Protein AF-A0A0L6W466-F1 (afdb_monomer_lite)

Sequence (245 aa):
MTKKKPVVSVRVRCEGALHTISITPSGAVVLHDHPDIKADRAFEALGGEPCRCLKVLETWRRGVKLPFYRRDLPAGLRPAFDAGREKAAARRRRNAKADPLSVPFATRAAARVARLAGKALETCSYRRSRTSWAGGNHEVCVRIGDPVISGSSSRVWSHNGKWPGTDSYVSAAVPLQWFSRVWRRGLAVVDGCFVLDVLSEDDKGFTVLAGKQGRGFEVHPARAKIIKAKDGSYRLRWLKGGEQA

Radius of gyration: 21.17 Å; chains: 1; bounding box: 54×49×54 Å

pLDDT: mean 88.34, std 11.39, range [38.34, 98.69]

Foldseek 3Di:
DPPQDFPFKDWDDKPNDTWIWTAHPVRQIDTPVCPDPVVLVVCVVVVHDRILSVVQNVLLVVCLQPVPSLVSHDPRCNVVSVVVNVVVVVVVVVCVPPDPVVDDPVVVLQVVVQVLLQVLLVQAPADFFDDDQWERAEEEGEGEDDWWKWKDKDWTADPVRPDIGIGIYMYTYAHSCCCVFAVVVVNQAAPRKGFRGFPDADPQATWTFIWDHDPDGTTTTFIWGWGQDPVRGIHIGGDPDDDDD

Structure (mmCIF, N/CA/C/O backbone):
data_AF-A0A0L6W466-F1
#
_entry.id   AF-A0A0L6W466-F1
#
loop_
_atom_site.group_PDB
_atom_site.id
_atom_site.type_symbol
_atom_site.label_atom_id
_atom_site.label_alt_id
_atom_site.label_comp_id
_atom_site.label_asym_id
_atom_site.label_entity_id
_atom_site.label_seq_id
_atom_site.pdbx_PDB_ins_code
_atom_site.Cartn_x
_atom_site.Cartn_y
_atom_site.Cartn_z
_atom_site.occupancy
_atom_site.B_iso_or_equiv
_atom_site.auth_seq_id
_atom_site.auth_comp_id
_atom_site.auth_asym_id
_atom_site.auth_atom_id
_atom_site.pdbx_PDB_model_num
ATOM 1 N N . MET A 1 1 ? -28.333 -4.177 28.447 1.00 46.06 1 MET A N 1
ATOM 2 C CA . MET A 1 1 ? -26.973 -3.769 28.017 1.00 46.06 1 MET A CA 1
ATOM 3 C C . MET A 1 1 ? -26.806 -2.274 28.250 1.00 46.06 1 MET A C 1
ATOM 5 O O . MET A 1 1 ? -27.439 -1.485 27.561 1.00 46.06 1 MET A O 1
ATOM 9 N N . THR A 1 2 ? -26.012 -1.863 29.236 1.00 47.50 2 THR A N 1
ATOM 10 C CA . THR A 1 2 ? -25.709 -0.446 29.491 1.00 47.50 2 THR A CA 1
ATOM 11 C C . THR A 1 2 ? -24.969 0.140 28.286 1.00 47.50 2 THR A C 1
ATOM 13 O O . THR A 1 2 ? -23.860 -0.294 27.965 1.00 47.50 2 THR A O 1
ATOM 16 N N . LYS A 1 3 ? -25.587 1.102 27.580 1.00 56.69 3 LYS A N 1
ATOM 17 C CA . LYS A 1 3 ? -24.936 1.841 26.486 1.00 56.69 3 LYS A CA 1
ATOM 18 C C . LYS A 1 3 ? -23.712 2.550 27.069 1.00 56.69 3 LYS A C 1
ATOM 20 O O . LYS A 1 3 ? -23.842 3.562 27.752 1.00 56.69 3 LYS A O 1
ATOM 25 N N . LYS A 1 4 ? -22.518 1.992 26.845 1.00 69.19 4 LYS A N 1
ATOM 26 C CA . LYS A 1 4 ? -21.265 2.625 27.268 1.00 69.19 4 LYS A CA 1
ATOM 27 C C . 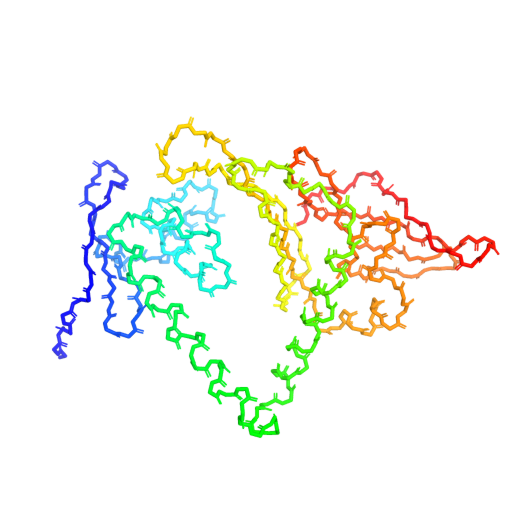LYS A 1 4 ? -21.174 3.997 26.603 1.00 69.19 4 LYS A C 1
ATOM 29 O O . LYS A 1 4 ? -21.305 4.095 25.383 1.00 69.19 4 LYS A O 1
ATOM 34 N N . LYS A 1 5 ? -20.962 5.038 27.412 1.00 81.00 5 LYS A N 1
ATOM 35 C CA . LYS A 1 5 ? -20.869 6.427 26.951 1.00 81.00 5 LYS A CA 1
ATOM 36 C C . LYS A 1 5 ? -19.801 6.535 25.847 1.00 81.00 5 LYS A C 1
ATOM 38 O O . LYS A 1 5 ? -18.708 5.986 26.026 1.00 81.00 5 LYS A O 1
ATOM 43 N N . PRO A 1 6 ? -20.099 7.182 24.706 1.00 82.31 6 PRO A N 1
ATOM 44 C CA . PRO A 1 6 ? -19.113 7.364 23.651 1.00 82.31 6 PRO A CA 1
ATOM 45 C C . PRO A 1 6 ? -17.953 8.234 24.150 1.00 82.31 6 PRO A C 1
ATOM 47 O O . PRO A 1 6 ? -18.155 9.167 24.925 1.00 82.31 6 PRO A O 1
ATOM 50 N N . VAL A 1 7 ? -16.741 7.920 23.694 1.00 87.19 7 VAL A N 1
ATOM 51 C CA . VAL A 1 7 ? -15.509 8.665 24.007 1.00 87.19 7 VAL A CA 1
ATOM 52 C C . VAL A 1 7 ? -15.532 10.031 23.336 1.00 87.19 7 VAL A C 1
ATOM 54 O O . VAL A 1 7 ? -15.146 11.029 23.932 1.00 87.19 7 VAL A O 1
ATOM 57 N N . VAL A 1 8 ? -15.994 10.070 22.088 1.00 94.12 8 VAL A N 1
ATOM 58 C CA . VAL A 1 8 ? -16.199 11.304 21.337 1.00 94.12 8 VAL A CA 1
ATOM 59 C C . VAL A 1 8 ? -17.408 11.138 20.428 1.00 94.12 8 VAL A C 1
ATOM 61 O O . VAL A 1 8 ? -17.686 10.033 19.953 1.00 94.12 8 VAL A O 1
ATOM 64 N N . SER A 1 9 ? -18.125 12.232 20.198 1.00 95.06 9 SER A N 1
ATOM 65 C CA . SER A 1 9 ? -19.231 12.314 19.251 1.00 95.06 9 SER A CA 1
ATOM 66 C C . SER A 1 9 ? -19.078 13.583 18.420 1.00 95.06 9 SER A C 1
ATOM 68 O O . SER A 1 9 ? -18.695 14.625 18.951 1.00 95.06 9 SER A O 1
ATOM 70 N N . VAL A 1 10 ? -19.340 13.498 17.120 1.00 96.38 10 VAL A N 1
ATOM 71 C CA . VAL A 1 10 ? -19.270 14.621 16.182 1.00 96.38 10 VAL A CA 1
ATOM 72 C C . VAL A 1 10 ? -20.494 14.608 15.276 1.00 96.38 10 VAL A C 1
ATOM 74 O O . VAL A 1 10 ? -21.037 13.543 14.983 1.00 96.38 10 VAL A O 1
ATOM 77 N N . ARG A 1 11 ? -20.897 15.783 14.786 1.00 96.69 11 ARG A N 1
ATOM 78 C CA . ARG A 1 11 ? -21.922 15.903 13.746 1.00 96.69 11 ARG A CA 1
ATOM 79 C C . ARG A 1 11 ? -21.289 16.176 12.386 1.00 96.69 11 ARG A C 1
ATOM 81 O O . ARG A 1 11 ? -20.337 16.949 12.292 1.00 96.69 11 ARG A O 1
ATOM 88 N N . VAL A 1 12 ? -21.812 15.551 11.337 1.00 94.75 12 VAL A N 1
ATOM 89 C CA . VAL A 1 12 ? -21.381 15.746 9.946 1.00 94.75 12 VAL A CA 1
ATOM 90 C C . VAL A 1 12 ? -22.596 15.961 9.054 1.00 94.75 12 VAL A C 1
ATOM 92 O O . VAL A 1 12 ? -23.654 15.395 9.310 1.00 94.75 12 VAL A O 1
ATOM 95 N N . ARG A 1 13 ? -22.457 16.766 7.995 1.00 94.88 13 ARG A N 1
ATOM 96 C CA . ARG A 1 13 ? -23.493 16.830 6.957 1.00 94.88 13 ARG A CA 1
ATOM 97 C C . ARG A 1 13 ? -23.398 15.609 6.048 1.00 94.88 13 ARG A C 1
ATOM 99 O O . ARG A 1 13 ? -22.320 15.322 5.528 1.00 94.88 13 ARG A O 1
ATOM 106 N N . CYS A 1 14 ? -24.510 14.915 5.871 1.00 94.75 14 CYS A N 1
ATOM 107 C CA . CYS A 1 14 ? -24.644 13.715 5.058 1.00 94.75 14 CYS A CA 1
ATOM 108 C C . CYS A 1 14 ? -26.042 13.731 4.430 1.00 94.75 14 CYS A C 1
ATOM 110 O O . CYS A 1 14 ? -27.003 13.960 5.151 1.00 94.75 14 CYS A O 1
ATOM 112 N N . GLU A 1 15 ? -26.142 13.571 3.106 1.00 89.38 15 GLU A N 1
ATOM 113 C CA . GLU A 1 15 ? -27.436 13.485 2.390 1.00 89.38 15 GLU A CA 1
ATOM 114 C C . GLU A 1 15 ? -28.418 14.630 2.717 1.00 89.38 15 GLU A C 1
ATOM 116 O O . GLU A 1 15 ? -29.624 14.451 2.814 1.00 89.38 15 GLU A O 1
ATOM 121 N N . GLY A 1 16 ? -27.891 15.841 2.924 1.00 90.38 16 GLY A N 1
ATOM 122 C CA . GLY A 1 16 ? -28.693 17.025 3.257 1.00 90.38 16 GLY A CA 1
ATOM 123 C C . GLY A 1 16 ? -29.043 17.187 4.744 1.00 90.38 16 GLY A C 1
ATOM 124 O O . GLY A 1 16 ? -29.427 18.284 5.143 1.00 90.38 16 GLY A O 1
ATOM 125 N N . ALA A 1 17 ? -28.819 16.176 5.588 1.00 94.62 17 ALA A N 1
ATOM 126 C CA . ALA A 1 17 ? -29.086 16.214 7.027 1.00 94.62 17 ALA A CA 1
ATOM 127 C C . ALA A 1 17 ? -27.800 16.234 7.881 1.00 94.62 17 ALA A C 1
ATOM 129 O O . ALA A 1 17 ? -26.684 16.017 7.403 1.00 94.62 17 ALA A O 1
ATOM 130 N N . LEU A 1 18 ? -27.939 16.54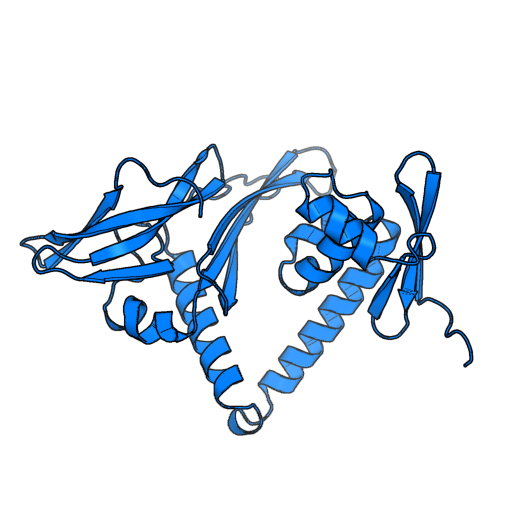9 9.176 1.00 96.88 18 LEU A N 1
ATOM 131 C CA . LEU A 1 18 ? -26.838 16.522 10.148 1.00 96.88 18 LEU A CA 1
ATOM 132 C C . LEU A 1 18 ? -26.843 15.212 10.939 1.00 96.88 18 LEU A C 1
ATOM 134 O O . LEU A 1 18 ? -27.561 15.105 11.935 1.00 96.88 18 LEU A O 1
ATOM 138 N N . HIS A 1 19 ? -25.974 14.284 10.548 1.00 97.06 19 HIS A N 1
ATOM 139 C CA . HIS A 1 19 ? -25.811 12.970 11.173 1.00 97.06 19 HIS A CA 1
ATOM 140 C C . HIS A 1 19 ? -24.780 13.003 12.305 1.00 97.06 19 HIS A C 1
ATOM 142 O O . HIS A 1 19 ? -23.857 13.820 12.307 1.00 97.06 19 HIS A O 1
ATOM 148 N N . THR A 1 20 ? -24.917 12.093 13.260 1.00 96.94 20 THR A N 1
ATOM 149 C CA . THR A 1 20 ? -24.055 11.907 14.422 1.00 96.94 20 THR A CA 1
ATOM 150 C C . THR A 1 20 ? -23.179 10.669 14.247 1.00 96.94 20 THR A C 1
ATOM 152 O O . THR A 1 20 ? -23.646 9.552 14.025 1.00 96.94 20 THR A O 1
ATOM 155 N N . ILE A 1 21 ? -21.874 10.859 14.424 1.00 96.38 21 ILE A N 1
ATOM 156 C CA . ILE A 1 21 ? -20.871 9.794 14.423 1.00 96.38 21 ILE A CA 1
ATOM 157 C C . ILE A 1 21 ? -20.193 9.775 15.783 1.00 96.38 21 ILE A C 1
ATOM 159 O O . ILE A 1 21 ? -19.747 10.812 16.270 1.00 96.38 21 ILE A O 1
ATOM 163 N N . SER A 1 22 ? -20.056 8.593 16.379 1.00 95.50 22 SER A N 1
ATOM 164 C CA . SER A 1 22 ? -19.395 8.454 17.677 1.00 95.50 22 SER A CA 1
ATOM 165 C C . SER A 1 22 ? -18.345 7.355 17.707 1.00 95.50 22 SER A C 1
ATOM 167 O O . SER A 1 22 ? -18.394 6.410 16.922 1.00 95.50 22 SER A O 1
ATOM 169 N N . ILE A 1 23 ? -17.401 7.476 18.639 1.00 93.94 23 ILE A N 1
ATOM 170 C CA . ILE A 1 23 ? -16.402 6.450 18.931 1.00 93.94 23 ILE A CA 1
ATOM 171 C C . ILE A 1 23 ? -16.727 5.815 20.275 1.00 93.94 23 ILE A C 1
ATOM 173 O O . ILE A 1 23 ? -16.849 6.490 21.297 1.00 93.94 23 ILE A O 1
ATOM 177 N N . THR A 1 24 ? -16.843 4.497 20.282 1.00 91.75 24 THR A N 1
ATOM 178 C CA . THR A 1 24 ? -17.035 3.706 21.502 1.00 91.75 24 THR A CA 1
ATOM 179 C C . THR A 1 24 ? -15.746 3.626 22.332 1.00 91.75 24 THR A C 1
ATOM 181 O O . THR A 1 24 ? -14.652 3.802 21.791 1.00 91.75 24 THR A O 1
ATOM 184 N N . PRO A 1 25 ? -15.815 3.274 23.630 1.00 86.44 25 PRO A N 1
ATOM 185 C CA . PRO A 1 25 ? -14.615 3.044 24.445 1.00 86.44 25 PRO A CA 1
ATOM 186 C C . PRO A 1 25 ? -13.659 1.970 23.909 1.00 86.44 25 PRO A C 1
ATOM 188 O O . PRO A 1 25 ? -12.468 2.004 24.212 1.00 86.44 25 PRO A O 1
ATOM 191 N N . SER A 1 26 ? -14.150 1.033 23.092 1.00 84.69 26 SER A N 1
ATOM 192 C CA . SER A 1 26 ? -13.316 0.037 22.407 1.00 84.69 26 SER A CA 1
ATOM 193 C C . SER A 1 26 ? -12.606 0.583 21.159 1.00 84.69 26 SER A C 1
ATOM 195 O O . SER A 1 26 ? -11.750 -0.102 20.604 1.00 84.69 26 SER A O 1
ATOM 197 N N . GLY A 1 27 ? -12.924 1.806 20.721 1.00 87.38 27 GLY A N 1
ATOM 198 C CA . GLY A 1 27 ? -12.366 2.441 19.524 1.00 87.38 27 GLY A CA 1
ATOM 199 C C . GLY A 1 27 ? -13.144 2.164 18.233 1.00 87.38 27 GLY A C 1
ATOM 200 O O . GLY A 1 27 ? -12.672 2.527 17.155 1.00 87.38 27 GLY A O 1
ATOM 201 N N . ALA A 1 28 ? -14.319 1.528 18.311 1.00 89.31 28 ALA A N 1
ATOM 202 C CA . ALA A 1 28 ? -15.183 1.318 17.151 1.00 89.31 28 ALA A CA 1
ATOM 203 C C . ALA A 1 28 ? -15.995 2.581 16.823 1.00 89.31 28 ALA A C 1
ATOM 205 O O . ALA A 1 28 ? -16.528 3.221 17.734 1.00 89.31 28 ALA A O 1
ATOM 206 N N . VAL A 1 29 ? -16.104 2.895 15.529 1.00 92.94 29 VAL A N 1
ATOM 207 C CA . VAL A 1 29 ? -16.965 3.958 14.988 1.00 92.94 29 VAL A CA 1
ATOM 208 C C . VAL A 1 29 ? -18.401 3.455 14.908 1.00 92.94 29 VAL A C 1
ATOM 210 O O . VAL A 1 29 ? -18.639 2.355 14.412 1.00 92.94 29 VAL A O 1
ATOM 213 N N . VAL A 1 30 ? -19.340 4.284 15.347 1.00 94.12 30 VAL A N 1
ATOM 214 C CA . VAL A 1 30 ? -20.783 4.056 15.257 1.00 94.12 30 VAL A CA 1
ATOM 215 C C . VAL A 1 30 ? -21.401 5.202 14.465 1.00 94.12 30 VAL A C 1
ATOM 217 O O . VAL A 1 30 ? -21.181 6.368 14.805 1.00 94.12 30 VAL A O 1
ATOM 220 N N . LEU A 1 31 ? -22.150 4.854 13.419 1.00 95.69 31 LEU A N 1
ATOM 221 C CA . LEU A 1 31 ? -22.956 5.772 12.617 1.00 95.69 31 LEU A CA 1
ATOM 222 C C . LEU A 1 31 ? -24.393 5.681 13.148 1.00 95.69 31 LEU A C 1
ATOM 224 O O . LEU A 1 31 ? -25.020 4.641 12.989 1.00 95.69 31 LEU A O 1
ATOM 228 N N . HIS A 1 32 ? -24.885 6.705 13.849 1.00 94.06 32 HIS A N 1
ATOM 229 C CA . HIS A 1 32 ? -26.192 6.613 14.525 1.00 94.06 32 HIS A CA 1
ATOM 230 C C . HIS A 1 32 ? -27.370 6.708 13.556 1.00 94.06 32 HIS A C 1
ATOM 232 O O . HIS A 1 32 ? -28.391 6.070 13.779 1.00 94.06 32 HIS A O 1
ATOM 238 N N . ASP A 1 33 ? -27.196 7.460 12.472 1.00 95.12 33 ASP A N 1
ATOM 239 C CA . ASP A 1 33 ? -28.243 7.746 11.483 1.00 95.12 33 ASP A CA 1
ATOM 240 C C . ASP A 1 33 ? -28.186 6.812 10.260 1.00 95.12 33 ASP A C 1
ATOM 242 O O . ASP A 1 33 ? -28.921 7.002 9.302 1.00 95.12 33 ASP A O 1
ATOM 246 N N . HIS A 1 34 ? -27.317 5.795 10.294 1.00 91.56 34 HIS A N 1
ATOM 247 C CA . HIS A 1 34 ? -27.221 4.743 9.275 1.00 91.56 34 HIS A CA 1
ATOM 248 C C . HIS A 1 34 ? -27.393 3.372 9.948 1.00 91.56 34 HIS A C 1
ATOM 250 O O . HIS A 1 34 ? -26.396 2.701 10.242 1.00 91.56 34 HIS A O 1
ATOM 256 N N . PRO A 1 35 ? -28.639 2.963 10.267 1.00 87.31 35 PRO A N 1
ATOM 257 C CA . PRO A 1 35 ? -28.901 1.710 10.975 1.00 87.31 35 PRO A CA 1
ATOM 258 C C . PRO A 1 35 ? -28.532 0.479 10.136 1.00 87.31 35 PRO A C 1
ATOM 260 O O . PRO A 1 35 ? -28.118 -0.534 10.702 1.00 87.31 35 PRO A O 1
ATOM 263 N N . ASP A 1 36 ? -28.611 0.583 8.804 1.00 90.81 36 ASP A N 1
ATOM 264 C CA . ASP A 1 36 ? -28.204 -0.467 7.873 1.00 90.81 36 ASP A CA 1
ATOM 265 C C . ASP A 1 36 ? -27.019 -0.041 6.995 1.00 90.81 36 ASP A C 1
ATOM 267 O O . ASP A 1 36 ? -27.134 0.305 5.822 1.00 90.81 36 ASP A O 1
ATOM 271 N N . ILE A 1 37 ? -25.825 -0.156 7.573 1.00 91.69 37 ILE A N 1
ATOM 272 C CA . ILE A 1 37 ? -24.557 0.092 6.875 1.00 91.69 37 ILE A CA 1
ATOM 273 C C . ILE A 1 37 ? -24.366 -0.858 5.673 1.00 91.69 37 ILE A C 1
ATOM 275 O O . ILE A 1 37 ? -23.569 -0.564 4.779 1.00 91.69 37 ILE A O 1
ATOM 279 N N . LYS A 1 38 ? -25.023 -2.031 5.645 1.00 89.44 38 LYS A N 1
ATOM 280 C CA . LYS A 1 38 ? -24.883 -2.970 4.521 1.00 89.44 38 LYS A CA 1
ATOM 281 C C . LYS A 1 38 ? -25.644 -2.469 3.301 1.00 89.44 38 LYS A C 1
ATOM 283 O O . LYS A 1 38 ? -25.093 -2.563 2.208 1.00 89.44 38 LYS A O 1
ATOM 288 N N . ALA A 1 39 ? -26.842 -1.918 3.493 1.00 89.00 39 ALA A N 1
ATOM 289 C CA . ALA A 1 39 ? -27.616 -1.305 2.419 1.00 89.00 39 ALA A CA 1
ATOM 290 C C . ALA A 1 39 ? -26.843 -0.154 1.758 1.00 89.00 39 ALA A C 1
ATOM 292 O O . ALA A 1 39 ? -26.660 -0.161 0.541 1.00 89.00 39 ALA A O 1
ATOM 293 N N . ASP A 1 40 ? -26.270 0.752 2.557 1.00 88.94 40 ASP A N 1
ATOM 294 C CA . ASP A 1 40 ? -25.496 1.886 2.029 1.00 88.94 40 ASP A CA 1
ATOM 295 C C . ASP A 1 40 ? -24.276 1.426 1.205 1.00 88.94 40 ASP A C 1
ATOM 297 O O . ASP A 1 40 ? -23.911 2.026 0.195 1.00 88.94 40 ASP A O 1
ATOM 301 N N . ARG A 1 41 ? -23.641 0.322 1.615 1.00 90.12 41 ARG A N 1
ATOM 302 C CA . ARG A 1 41 ? -22.514 -0.284 0.886 1.00 90.12 41 ARG A CA 1
ATOM 303 C C . ARG A 1 41 ? -22.941 -0.999 -0.387 1.00 90.12 41 ARG A C 1
ATOM 305 O O . ARG A 1 41 ? -22.186 -1.008 -1.353 1.00 90.12 41 ARG A O 1
ATOM 312 N N . ALA A 1 42 ? -24.116 -1.624 -0.382 1.00 87.88 42 ALA A N 1
ATOM 313 C CA . ALA A 1 42 ? -24.675 -2.227 -1.583 1.00 87.88 42 ALA A CA 1
ATOM 314 C C . ALA A 1 42 ? -24.983 -1.147 -2.628 1.00 87.88 42 ALA A C 1
ATOM 316 O O . ALA A 1 42 ? -24.666 -1.333 -3.797 1.00 87.88 42 ALA A O 1
ATOM 317 N N . PHE A 1 43 ? -25.506 0.005 -2.201 1.00 86.25 43 PHE A N 1
ATOM 318 C CA . PHE A 1 43 ? -25.734 1.147 -3.084 1.00 86.25 43 PHE A CA 1
ATOM 319 C C . PHE A 1 43 ? -24.434 1.664 -3.722 1.00 86.25 43 PHE A C 1
ATOM 321 O O . PHE A 1 43 ? -24.380 1.848 -4.936 1.00 86.25 43 PHE A O 1
ATOM 328 N N . GLU A 1 44 ? -23.361 1.813 -2.937 1.00 88.75 44 GLU A N 1
ATOM 329 C CA . GLU A 1 44 ? -22.030 2.163 -3.461 1.00 88.75 44 GLU A CA 1
ATOM 330 C C . GLU A 1 44 ? -21.530 1.133 -4.490 1.00 88.75 44 GLU A C 1
ATOM 332 O O . GLU A 1 44 ? -21.048 1.498 -5.561 1.00 88.75 44 GLU A O 1
ATOM 337 N N . ALA A 1 45 ? -21.691 -0.162 -4.206 1.00 83.12 45 ALA A N 1
ATOM 338 C CA . ALA A 1 45 ? -21.272 -1.233 -5.111 1.00 83.12 45 ALA A CA 1
ATOM 339 C C . ALA A 1 45 ? -22.044 -1.248 -6.444 1.00 83.12 45 ALA A C 1
ATOM 341 O O . ALA A 1 45 ? -21.511 -1.705 -7.452 1.00 83.12 45 ALA A O 1
ATOM 342 N N . LEU A 1 46 ? -23.274 -0.726 -6.461 1.00 89.62 46 LEU A N 1
ATOM 343 C CA . LEU A 1 46 ? -24.098 -0.563 -7.662 1.00 89.62 46 LEU A CA 1
ATOM 344 C C . LEU A 1 46 ? -23.789 0.735 -8.435 1.00 89.62 46 LEU A C 1
ATOM 346 O O . LEU A 1 46 ? -24.506 1.074 -9.374 1.00 89.62 46 LEU A O 1
ATOM 350 N N . GLY A 1 47 ? -22.725 1.456 -8.063 1.00 88.25 47 GLY A N 1
ATOM 351 C CA . GLY A 1 47 ? -22.280 2.686 -8.726 1.00 88.25 47 GLY A CA 1
ATOM 352 C C . GLY A 1 47 ? -22.807 3.975 -8.092 1.00 88.25 47 GLY A C 1
ATOM 353 O O . GLY A 1 47 ? -22.585 5.056 -8.638 1.00 88.25 47 GLY A O 1
ATOM 354 N N . GLY A 1 48 ? -23.488 3.887 -6.948 1.00 88.56 48 GLY A N 1
ATOM 355 C CA . GLY A 1 48 ? -23.902 5.052 -6.174 1.00 88.56 48 GLY A CA 1
ATOM 356 C C . GLY A 1 48 ? -22.717 5.791 -5.547 1.00 88.56 48 GLY A C 1
ATOM 357 O O . GLY A 1 48 ? -21.695 5.192 -5.206 1.00 88.56 48 GLY A O 1
ATOM 358 N N . GLU A 1 49 ? -22.839 7.106 -5.351 1.00 85.75 49 GLU A N 1
ATOM 359 C CA . GLU A 1 49 ? -21.806 7.850 -4.626 1.00 85.75 49 GLU A CA 1
ATOM 360 C C . GLU A 1 49 ? -21.891 7.554 -3.113 1.00 85.75 49 GLU A C 1
ATOM 362 O O . GLU A 1 49 ? -22.964 7.703 -2.523 1.00 85.75 49 GLU A O 1
ATOM 367 N N . PRO A 1 50 ? -20.781 7.193 -2.437 1.00 89.62 50 PRO A N 1
ATOM 368 C CA . PRO A 1 50 ? -20.821 6.901 -1.012 1.00 89.62 50 PRO A CA 1
ATOM 369 C C . PRO A 1 50 ? -21.131 8.148 -0.179 1.00 89.62 50 PRO A C 1
ATOM 371 O O . PRO A 1 50 ? -20.509 9.212 -0.327 1.00 89.62 50 PRO A O 1
ATOM 374 N N . CYS A 1 51 ? -22.044 7.984 0.776 1.00 92.75 51 CYS A N 1
ATOM 375 C CA . CYS A 1 51 ? -22.448 9.044 1.687 1.00 92.75 51 CYS A CA 1
ATOM 376 C C . CYS A 1 51 ? -21.284 9.493 2.598 1.00 92.75 51 CYS A C 1
ATOM 378 O O . CYS A 1 51 ? -20.291 8.784 2.820 1.00 92.75 51 CYS A O 1
ATOM 380 N N . ARG A 1 52 ? -21.374 10.704 3.166 1.00 92.81 52 ARG A N 1
ATOM 381 C CA . ARG A 1 52 ? -20.287 11.270 3.989 1.00 92.81 52 ARG A CA 1
ATOM 382 C C . ARG A 1 52 ? -19.998 10.422 5.231 1.00 92.81 52 ARG A C 1
ATOM 384 O O . ARG A 1 52 ? -18.828 10.280 5.586 1.00 92.81 52 ARG A O 1
ATOM 391 N N . CYS A 1 53 ? -21.016 9.859 5.880 1.00 94.69 53 CYS A N 1
ATOM 392 C CA . CYS A 1 53 ? -20.837 9.002 7.053 1.00 94.69 53 CYS A CA 1
ATOM 393 C C . CYS A 1 53 ? -20.063 7.721 6.721 1.00 94.69 53 CYS A C 1
ATOM 395 O O . CYS A 1 53 ? -19.113 7.383 7.436 1.00 94.69 53 CYS A O 1
ATOM 397 N N . LEU A 1 54 ? -20.391 7.066 5.602 1.00 93.12 54 LEU A N 1
ATOM 398 C CA . LEU A 1 54 ? -19.614 5.937 5.097 1.00 93.12 54 LEU A CA 1
ATOM 399 C C . LEU A 1 54 ? -18.174 6.344 4.789 1.00 93.12 54 LEU A C 1
ATOM 401 O O . LEU A 1 54 ? -17.255 5.701 5.293 1.00 93.12 54 LEU A O 1
ATOM 405 N N . LYS A 1 55 ? -17.956 7.458 4.075 1.00 91.31 55 LYS A N 1
ATOM 406 C CA . LYS A 1 55 ? -16.606 7.987 3.803 1.00 91.31 55 LYS A CA 1
ATOM 407 C C . LYS A 1 55 ? -15.798 8.165 5.099 1.00 91.31 55 LYS A C 1
ATOM 409 O O . LYS A 1 55 ? -14.617 7.827 5.131 1.00 91.31 55 LYS A O 1
ATOM 414 N N . VAL A 1 56 ? -16.404 8.634 6.194 1.00 93.38 56 VAL A N 1
ATOM 415 C CA . VAL A 1 56 ? -15.730 8.750 7.504 1.00 93.38 56 VAL A CA 1
ATOM 416 C C . VAL A 1 56 ? -15.396 7.379 8.104 1.00 93.38 56 VAL A C 1
ATOM 418 O O . VAL A 1 56 ? -14.278 7.189 8.588 1.00 93.38 56 VAL A O 1
ATOM 421 N N . LEU A 1 57 ? -16.316 6.411 8.057 1.00 93.31 57 LEU A N 1
ATOM 422 C CA . LEU A 1 57 ? -16.086 5.043 8.544 1.00 93.31 57 LEU A CA 1
ATOM 423 C C . LEU A 1 57 ? -14.955 4.343 7.775 1.00 93.31 57 LEU A C 1
ATOM 425 O O . LEU A 1 57 ? -14.058 3.746 8.377 1.00 93.31 57 LEU A O 1
ATOM 429 N N . GLU A 1 58 ? -14.993 4.436 6.449 1.00 88.75 58 GLU A N 1
ATOM 430 C CA . GLU A 1 58 ? -13.968 3.976 5.510 1.00 88.75 58 GLU A CA 1
ATOM 431 C C . GLU A 1 58 ? -12.602 4.570 5.870 1.00 88.75 58 GLU A C 1
ATOM 433 O O . GLU A 1 58 ? -11.634 3.845 6.110 1.00 88.75 58 GLU A O 1
ATOM 438 N N . THR A 1 59 ? -12.555 5.899 5.991 1.00 88.50 59 THR A N 1
ATOM 439 C CA . THR A 1 59 ? -11.366 6.678 6.355 1.00 88.50 59 THR A CA 1
ATOM 440 C C . THR A 1 59 ? -10.815 6.245 7.708 1.00 88.50 59 THR A C 1
ATOM 442 O O . THR A 1 59 ? -9.612 6.043 7.839 1.00 88.50 59 THR A O 1
ATOM 445 N N . TRP A 1 60 ? -11.665 6.026 8.714 1.00 90.19 60 TRP A N 1
ATOM 446 C CA . TRP A 1 60 ? -11.231 5.543 10.026 1.00 90.19 60 TRP A CA 1
ATOM 447 C C . TRP A 1 60 ? -10.608 4.145 9.933 1.00 90.19 60 TRP A C 1
ATOM 449 O O . TRP A 1 60 ? -9.509 3.913 10.439 1.00 90.19 60 TRP A O 1
ATOM 459 N N . ARG A 1 61 ? -11.271 3.210 9.238 1.00 85.44 61 ARG A N 1
ATOM 460 C CA . ARG A 1 61 ? -10.801 1.823 9.061 1.00 85.44 61 ARG A CA 1
ATOM 461 C C . ARG A 1 61 ? -9.488 1.748 8.281 1.00 85.44 61 ARG A C 1
ATOM 463 O O . ARG A 1 61 ? -8.584 1.005 8.670 1.00 85.44 61 ARG A O 1
ATOM 470 N N . ARG A 1 62 ? -9.374 2.514 7.193 1.00 77.06 62 ARG A N 1
ATOM 471 C CA . ARG A 1 62 ? -8.153 2.620 6.379 1.00 77.06 62 ARG A CA 1
ATOM 472 C C . ARG A 1 62 ? -7.058 3.362 7.137 1.00 77.06 62 ARG A C 1
ATOM 474 O O . ARG A 1 62 ? -5.911 2.930 7.117 1.00 77.06 62 ARG A O 1
ATOM 481 N N . GLY A 1 63 ? -7.422 4.405 7.876 1.00 69.88 63 GLY A N 1
ATOM 482 C CA . GLY A 1 63 ? -6.537 5.258 8.659 1.00 69.88 63 GLY A CA 1
ATOM 483 C C . GLY A 1 63 ? -5.719 4.515 9.717 1.00 69.88 63 GLY A C 1
ATOM 484 O O . GLY A 1 63 ? -4.549 4.823 9.939 1.00 69.88 63 GLY A O 1
ATOM 485 N N . VAL A 1 64 ? -6.296 3.477 10.328 1.00 65.19 64 VAL A N 1
ATOM 486 C CA . VAL A 1 64 ? -5.565 2.594 11.256 1.00 65.19 64 VAL A CA 1
ATOM 487 C C . VAL A 1 64 ? -4.373 1.908 10.569 1.00 65.19 64 VAL A C 1
ATOM 489 O O . VAL A 1 64 ? -3.365 1.611 11.216 1.00 65.19 64 VAL A O 1
ATOM 492 N N . LYS A 1 65 ? -4.473 1.659 9.258 1.00 60.56 65 LYS A N 1
ATOM 493 C CA . LYS A 1 65 ? -3.422 1.040 8.439 1.00 60.56 65 LYS A CA 1
ATOM 494 C C . LYS A 1 65 ? -2.539 2.077 7.731 1.00 60.56 65 LYS A C 1
ATOM 496 O O . LYS A 1 65 ? -1.358 1.810 7.549 1.00 60.56 65 LYS A O 1
ATOM 501 N N . LEU A 1 66 ? -3.097 3.230 7.360 1.00 64.56 66 LEU A N 1
ATOM 502 C CA . LEU A 1 66 ? -2.476 4.251 6.514 1.00 64.56 66 LEU A CA 1
ATOM 503 C C . LEU A 1 66 ? -2.690 5.654 7.120 1.00 64.56 66 LEU A C 1
ATOM 505 O O . LEU A 1 66 ? -3.807 6.167 7.084 1.00 64.56 66 LEU A O 1
ATOM 509 N N . PRO A 1 67 ? -1.655 6.304 7.676 1.00 60.06 67 PRO A N 1
ATOM 510 C CA . PRO A 1 67 ? -1.804 7.513 8.497 1.00 60.06 67 PRO A CA 1
ATOM 511 C C . PRO A 1 67 ? -2.335 8.755 7.759 1.00 60.06 67 PRO A C 1
ATOM 513 O O . PRO A 1 67 ? -2.850 9.670 8.404 1.00 60.06 67 PRO A O 1
ATOM 516 N N . PHE A 1 68 ? -2.263 8.779 6.428 1.00 65.75 68 PHE A N 1
ATOM 517 C CA . PHE A 1 68 ? -2.627 9.928 5.583 1.00 65.75 68 PHE A CA 1
ATOM 518 C C . PHE A 1 68 ? -4.100 10.326 5.681 1.00 65.75 68 PHE A C 1
ATOM 520 O O . PHE A 1 68 ? -4.435 11.507 5.621 1.00 65.75 68 PHE A O 1
ATOM 527 N N . TYR A 1 69 ? -4.972 9.349 5.925 1.00 76.50 69 TYR A N 1
ATOM 528 C CA . TYR A 1 69 ? -6.421 9.536 6.001 1.00 76.50 69 TYR A CA 1
ATOM 529 C C . TYR A 1 69 ? -6.880 10.343 7.224 1.00 76.50 69 TYR A C 1
ATOM 531 O O . TYR A 1 69 ? -8.046 10.718 7.329 1.00 76.50 69 TYR A O 1
ATOM 539 N N . ARG A 1 70 ? -5.972 10.673 8.156 1.00 83.25 70 ARG A N 1
ATOM 540 C CA . ARG A 1 70 ? -6.285 11.496 9.334 1.00 83.25 70 ARG A CA 1
ATOM 541 C C . ARG A 1 70 ? -6.965 12.819 8.966 1.00 83.25 70 ARG A C 1
ATOM 543 O O . ARG A 1 70 ? -7.821 13.294 9.709 1.00 83.25 70 ARG A O 1
ATOM 550 N N . ARG A 1 71 ? -6.564 13.450 7.860 1.00 81.25 71 ARG A N 1
ATOM 551 C CA . ARG A 1 71 ? -7.066 14.781 7.475 1.00 81.25 71 ARG A CA 1
ATOM 552 C C . ARG A 1 71 ? -8.493 14.742 6.944 1.00 81.25 71 ARG A C 1
ATOM 554 O O . ARG A 1 71 ? -9.236 15.695 7.170 1.00 81.25 71 ARG A O 1
ATOM 561 N N . ASP A 1 72 ? -8.885 13.628 6.342 1.00 83.38 72 ASP A N 1
ATOM 562 C CA . ASP A 1 72 ? -10.223 13.442 5.778 1.00 83.38 72 ASP A CA 1
ATOM 563 C C . ASP A 1 72 ? -11.277 13.196 6.869 1.00 83.38 72 ASP A C 1
ATOM 565 O O . ASP A 1 72 ? -12.481 13.385 6.642 1.00 83.38 72 ASP A O 1
ATOM 569 N N . LEU A 1 73 ? -10.823 12.845 8.082 1.00 90.25 73 LEU A N 1
ATOM 570 C CA . LEU A 1 73 ? -11.666 12.750 9.266 1.00 90.25 73 LEU A CA 1
ATOM 571 C C . LEU A 1 73 ? -12.139 14.138 9.737 1.00 90.25 73 LEU A C 1
ATOM 573 O O . LEU A 1 73 ? -11.348 15.094 9.758 1.00 90.25 73 LEU A O 1
ATOM 577 N N . PRO A 1 74 ? -13.399 14.242 10.204 1.00 93.12 74 PRO A N 1
ATOM 578 C CA . PRO A 1 74 ? -13.903 15.409 10.918 1.00 93.12 74 PRO A CA 1
ATOM 579 C C . PRO A 1 74 ? -12.967 15.808 12.059 1.00 93.12 74 PRO A C 1
ATOM 581 O O . PRO A 1 74 ? -12.476 14.942 12.784 1.00 93.12 74 PRO A O 1
ATOM 584 N N . ALA A 1 75 ? -12.752 17.114 12.248 1.00 88.94 75 ALA A N 1
ATOM 585 C CA . ALA A 1 75 ? -11.790 17.636 13.220 1.00 88.94 75 ALA A CA 1
ATOM 586 C C . ALA A 1 75 ? -11.985 17.052 14.632 1.00 88.94 75 ALA A C 1
ATOM 588 O O . ALA A 1 75 ? -11.006 16.653 15.257 1.00 88.94 75 ALA A O 1
ATOM 589 N N . GLY A 1 76 ? -13.239 16.893 15.074 1.00 91.19 76 GLY A N 1
ATOM 590 C CA . GLY A 1 76 ? -13.572 16.309 16.378 1.00 91.19 76 GLY A CA 1
ATOM 591 C C . GLY A 1 76 ? -13.169 14.838 16.553 1.00 91.19 76 GLY A C 1
ATOM 592 O O . GLY A 1 76 ? -12.950 14.402 17.676 1.00 91.19 76 GLY A O 1
ATOM 593 N N . LEU A 1 77 ? -13.009 14.068 15.471 1.00 92.69 77 LEU A N 1
ATOM 594 C CA . LEU A 1 77 ? -12.583 12.663 15.543 1.00 92.69 77 LEU A CA 1
ATOM 595 C C . LEU A 1 77 ? -11.061 12.491 15.526 1.00 92.69 77 LEU A C 1
ATOM 597 O O . LEU A 1 77 ? -10.564 11.441 15.936 1.00 92.69 77 LEU A O 1
ATOM 601 N N . ARG A 1 78 ? -10.308 13.501 15.072 1.00 90.44 78 ARG A N 1
ATOM 602 C CA . ARG A 1 78 ? -8.849 13.403 14.897 1.00 90.44 78 ARG A CA 1
ATOM 603 C C . ARG A 1 78 ? -8.100 13.102 16.207 1.00 90.44 78 ARG A C 1
ATOM 605 O O . ARG A 1 78 ? -7.268 12.200 16.174 1.00 90.44 78 ARG A O 1
ATOM 612 N N . PRO A 1 79 ? -8.408 13.728 17.364 1.00 90.62 79 PRO A N 1
ATOM 613 C CA . PRO A 1 79 ? -7.721 13.404 18.619 1.00 90.62 79 PRO A CA 1
ATOM 614 C C . PRO A 1 79 ? -7.937 11.951 19.066 1.00 90.62 79 PRO A C 1
ATOM 616 O O . PRO A 1 79 ? -6.994 11.269 19.459 1.00 90.62 79 PRO A O 1
ATOM 619 N N . ALA A 1 80 ? -9.171 11.443 18.955 1.00 90.44 80 ALA A N 1
ATOM 620 C CA . ALA A 1 80 ? -9.484 10.055 19.297 1.00 90.44 80 ALA A CA 1
ATOM 621 C C . ALA A 1 80 ? -8.781 9.065 18.354 1.00 90.44 80 ALA A C 1
ATOM 623 O O . ALA A 1 80 ? -8.311 8.011 18.789 1.00 90.44 80 ALA A O 1
ATOM 624 N N . PHE A 1 81 ? -8.680 9.418 17.071 1.00 88.81 81 PHE A N 1
ATOM 625 C CA . PHE A 1 81 ? -7.938 8.650 16.080 1.00 88.81 81 PHE A CA 1
ATOM 626 C C . PHE A 1 81 ? -6.442 8.574 16.421 1.00 88.81 81 PHE A C 1
ATOM 628 O O . PHE A 1 81 ? -5.865 7.484 16.427 1.00 88.81 81 PHE A O 1
ATOM 635 N N . ASP A 1 82 ? -5.826 9.706 16.772 1.00 87.12 82 ASP A N 1
ATOM 636 C CA . ASP A 1 82 ? -4.410 9.779 17.146 1.00 87.12 82 ASP A CA 1
ATOM 637 C C . ASP A 1 82 ? -4.113 8.972 18.412 1.00 87.12 82 ASP A C 1
ATOM 639 O O . ASP A 1 82 ? -3.208 8.136 18.411 1.00 87.12 82 ASP A O 1
ATOM 643 N N . ALA A 1 83 ? -4.938 9.123 19.453 1.00 87.12 83 ALA A N 1
ATOM 644 C CA . ALA A 1 83 ? -4.815 8.347 20.686 1.00 87.12 83 ALA A CA 1
ATOM 645 C C . ALA A 1 83 ? -4.962 6.834 20.433 1.00 87.12 83 ALA A C 1
ATOM 647 O O . ALA A 1 83 ? -4.250 6.012 21.018 1.00 87.12 83 ALA A O 1
ATOM 648 N N . GLY A 1 84 ? -5.871 6.439 19.534 1.00 84.69 84 GLY A N 1
ATOM 649 C CA . GLY A 1 84 ? -6.023 5.050 19.100 1.00 84.69 84 GLY A CA 1
ATOM 650 C C . GLY A 1 84 ? -4.766 4.513 18.410 1.00 84.69 84 GLY A C 1
ATOM 651 O O . GLY A 1 84 ? -4.322 3.396 18.702 1.00 84.69 84 GLY A O 1
ATOM 652 N N . ARG A 1 85 ? -4.150 5.318 17.536 1.00 84.06 85 ARG A N 1
ATOM 653 C CA . ARG A 1 85 ? -2.895 4.971 16.858 1.00 84.06 85 ARG A CA 1
ATOM 654 C C . ARG A 1 85 ? -1.727 4.856 17.823 1.00 84.06 85 ARG A C 1
ATOM 656 O O . ARG A 1 85 ? -0.966 3.897 17.717 1.00 84.06 85 ARG A O 1
ATOM 663 N N . GLU A 1 86 ? -1.595 5.783 18.761 1.00 83.00 86 GLU A N 1
ATOM 664 C CA . GLU A 1 86 ? -0.539 5.745 19.769 1.00 83.00 86 GLU A CA 1
ATOM 665 C C . GLU A 1 86 ? -0.660 4.493 20.643 1.00 83.00 86 GLU A C 1
ATOM 667 O O . GLU A 1 86 ? 0.312 3.753 20.798 1.00 83.00 86 GLU A O 1
ATOM 672 N N . LYS A 1 87 ? -1.875 4.154 21.099 1.00 83.56 87 LYS A N 1
ATOM 673 C CA . LYS A 1 87 ? -2.138 2.887 21.802 1.00 83.56 87 LYS A CA 1
ATOM 674 C C . LYS A 1 87 ? -1.753 1.672 20.958 1.00 83.56 87 LYS A C 1
ATOM 676 O O . LYS A 1 87 ? -1.136 0.740 21.473 1.00 83.56 87 LYS A O 1
ATOM 681 N N . ALA A 1 88 ? -2.087 1.658 19.668 1.00 79.44 88 ALA A N 1
ATOM 682 C CA . ALA A 1 88 ? -1.702 0.570 18.770 1.00 79.44 88 ALA A CA 1
ATOM 683 C C . ALA A 1 88 ? -0.176 0.485 18.581 1.00 79.44 88 ALA A C 1
ATOM 685 O O . ALA A 1 88 ? 0.385 -0.611 18.607 1.00 79.44 88 ALA A O 1
ATOM 686 N N . ALA A 1 89 ? 0.511 1.621 18.440 1.00 76.81 89 ALA A N 1
ATOM 687 C CA . ALA A 1 89 ? 1.965 1.689 18.343 1.00 76.81 89 ALA A CA 1
ATOM 688 C C . ALA A 1 89 ? 2.642 1.222 19.640 1.00 76.81 89 ALA A C 1
ATOM 690 O O . ALA A 1 89 ? 3.580 0.431 19.582 1.00 76.81 89 ALA A O 1
ATOM 691 N N . ALA A 1 90 ? 2.130 1.625 20.804 1.00 79.88 90 ALA A N 1
ATOM 692 C CA . ALA A 1 90 ? 2.603 1.167 22.106 1.00 79.88 90 ALA A CA 1
ATOM 693 C C . ALA A 1 90 ? 2.438 -0.352 22.268 1.00 79.88 90 ALA A C 1
ATOM 695 O O . ALA A 1 90 ? 3.373 -1.025 22.701 1.00 79.88 90 ALA A O 1
ATOM 696 N N . ARG A 1 91 ? 1.297 -0.920 21.842 1.00 78.94 91 ARG A N 1
ATOM 697 C CA . ARG A 1 91 ? 1.105 -2.382 21.786 1.00 78.94 91 ARG A CA 1
ATOM 698 C C . ARG A 1 91 ? 2.125 -3.048 20.866 1.00 78.94 91 ARG A C 1
ATOM 700 O O . ARG A 1 91 ? 2.717 -4.043 21.259 1.00 78.94 91 ARG A O 1
ATOM 707 N N . ARG A 1 92 ? 2.381 -2.489 19.676 1.00 73.62 92 ARG A N 1
ATOM 708 C CA . ARG A 1 92 ? 3.415 -3.009 18.763 1.00 73.62 92 ARG A CA 1
ATOM 709 C C . ARG A 1 92 ? 4.803 -2.971 19.399 1.00 73.62 92 ARG A C 1
ATOM 711 O O . ARG A 1 92 ? 5.502 -3.966 19.316 1.00 73.62 92 ARG A O 1
ATOM 718 N N . ARG A 1 93 ? 5.189 -1.871 20.058 1.00 77.94 93 ARG A N 1
ATOM 719 C CA . ARG A 1 93 ? 6.480 -1.751 20.767 1.00 77.94 93 ARG A CA 1
ATOM 720 C C . ARG A 1 93 ? 6.601 -2.768 21.899 1.00 77.94 93 ARG A C 1
ATOM 722 O O . ARG A 1 93 ? 7.641 -3.398 22.036 1.00 77.94 93 ARG A O 1
ATOM 729 N N . ARG A 1 94 ? 5.531 -2.952 22.679 1.00 75.12 94 ARG A N 1
ATOM 730 C CA . ARG A 1 94 ? 5.470 -3.963 23.743 1.00 75.12 94 ARG A CA 1
ATOM 731 C C . ARG A 1 94 ? 5.634 -5.372 23.169 1.00 75.12 94 ARG A C 1
ATOM 733 O O . ARG A 1 94 ? 6.475 -6.123 23.639 1.00 75.12 94 ARG A O 1
ATOM 740 N N . ASN A 1 95 ? 4.900 -5.683 22.104 1.00 67.44 95 ASN A N 1
ATOM 741 C CA . ASN A 1 95 ? 4.949 -6.987 21.445 1.00 67.44 95 ASN A CA 1
ATOM 742 C C . ASN A 1 95 ? 6.240 -7.206 20.644 1.00 67.44 95 ASN A C 1
ATOM 744 O O . ASN A 1 95 ? 6.598 -8.346 20.391 1.00 67.44 95 ASN A O 1
ATOM 748 N N . ALA A 1 96 ? 6.964 -6.151 20.263 1.00 65.69 96 ALA A N 1
ATOM 749 C CA . ALA A 1 96 ? 8.264 -6.274 19.603 1.00 65.69 96 ALA A CA 1
ATOM 750 C C . ALA A 1 96 ? 9.344 -6.857 20.531 1.00 65.69 96 ALA A C 1
ATOM 752 O O . ALA A 1 96 ? 10.334 -7.384 20.036 1.00 65.69 96 ALA A O 1
ATOM 753 N N . LYS A 1 97 ? 9.148 -6.770 21.856 1.00 65.00 97 LYS A N 1
ATOM 754 C CA . LYS A 1 97 ? 9.977 -7.441 22.870 1.00 65.00 97 LYS A CA 1
ATOM 755 C C . LYS A 1 97 ? 9.434 -8.813 23.287 1.00 65.00 97 LYS A C 1
ATOM 757 O O . LYS A 1 97 ? 10.092 -9.500 24.059 1.00 65.00 97 LYS A O 1
ATOM 762 N N . ALA A 1 98 ? 8.237 -9.190 22.836 1.00 63.66 98 ALA A N 1
ATOM 763 C CA . ALA A 1 98 ? 7.716 -10.528 23.076 1.00 63.66 98 ALA A CA 1
ATOM 764 C C . ALA A 1 98 ? 8.479 -11.527 22.200 1.00 63.66 98 ALA A C 1
ATOM 766 O O . ALA A 1 98 ? 8.923 -11.170 21.106 1.00 63.66 98 ALA A O 1
ATOM 767 N N . ASP A 1 99 ? 8.615 -12.765 22.677 1.00 70.06 99 ASP A N 1
ATOM 768 C CA . ASP A 1 99 ? 9.217 -13.848 21.904 1.00 70.06 99 ASP A CA 1
ATOM 769 C C . ASP A 1 99 ? 8.585 -13.881 20.501 1.00 70.06 99 ASP A C 1
ATOM 771 O O . ASP A 1 99 ? 7.366 -14.050 20.391 1.00 70.06 99 ASP A O 1
ATOM 775 N N . PRO A 1 100 ? 9.360 -13.714 19.413 1.00 66.06 100 PRO A N 1
ATOM 776 C CA . PRO A 1 100 ? 8.832 -13.793 18.061 1.00 66.06 100 PRO A CA 1
ATOM 777 C C . PRO A 1 100 ? 8.030 -15.079 17.822 1.00 66.06 100 PRO A C 1
ATOM 779 O O . PRO A 1 100 ? 7.068 -15.061 17.060 1.00 66.06 100 PRO A O 1
ATOM 782 N N . LEU A 1 101 ? 8.389 -16.193 18.465 1.00 76.00 101 LEU A N 1
ATOM 783 C CA . LEU A 1 101 ? 7.695 -17.477 18.337 1.00 76.00 101 LEU A CA 1
ATOM 784 C C . LEU A 1 101 ? 6.303 -17.486 18.985 1.00 76.00 101 LEU A C 1
ATOM 786 O O . LEU A 1 101 ? 5.463 -18.272 18.554 1.00 76.00 101 LEU A O 1
ATOM 790 N N . SER A 1 102 ? 6.010 -16.562 19.906 1.00 78.88 102 SER A N 1
ATOM 791 C CA . SER A 1 102 ? 4.660 -16.367 20.464 1.00 78.88 102 SER A CA 1
ATOM 792 C C . SER A 1 102 ? 3.650 -15.836 19.437 1.00 78.88 102 SER A C 1
ATOM 794 O O . SER A 1 102 ? 2.438 -15.900 19.644 1.00 78.88 102 SER A O 1
ATOM 796 N N . VAL A 1 103 ? 4.136 -15.318 18.305 1.00 78.25 103 VAL A N 1
ATOM 797 C CA . VAL A 1 103 ? 3.310 -14.834 17.200 1.00 78.25 103 VAL A CA 1
ATOM 798 C C . VAL A 1 103 ? 3.188 -15.932 16.131 1.00 78.25 103 VAL A C 1
ATOM 800 O O . VAL A 1 103 ? 4.215 -16.461 15.682 1.00 78.25 103 VAL A O 1
ATOM 803 N N . PRO A 1 104 ? 1.967 -16.234 15.633 1.00 87.00 104 PRO A N 1
ATOM 804 C CA . PRO A 1 104 ? 1.763 -17.237 14.591 1.00 87.00 104 PRO A CA 1
ATOM 805 C C . PRO A 1 104 ? 2.702 -17.047 13.397 1.00 87.00 104 PRO A C 1
ATOM 807 O O . PRO A 1 104 ? 2.940 -15.920 12.946 1.00 87.00 104 PRO A O 1
ATOM 810 N N . PHE A 1 105 ? 3.224 -18.154 12.860 1.00 85.50 105 PHE A N 1
ATOM 811 C CA . PHE A 1 105 ? 4.177 -18.135 11.745 1.00 85.50 105 PHE A CA 1
ATOM 812 C C . PHE A 1 105 ? 3.676 -17.297 10.559 1.00 85.50 105 PHE A C 1
ATOM 814 O O . PHE A 1 105 ? 4.421 -16.462 10.053 1.00 85.50 105 PHE A O 1
ATOM 821 N N . ALA A 1 106 ? 2.403 -17.444 10.176 1.00 86.19 106 ALA A N 1
ATOM 822 C CA . ALA A 1 106 ? 1.797 -16.679 9.085 1.00 86.19 106 ALA A CA 1
ATOM 823 C C . ALA A 1 106 ? 1.893 -15.157 9.303 1.00 86.19 106 ALA A C 1
ATOM 825 O O . ALA A 1 106 ? 2.255 -14.419 8.388 1.00 86.19 106 ALA A O 1
ATOM 826 N N . THR A 1 107 ? 1.660 -14.684 10.529 1.00 86.19 107 THR A N 1
ATOM 827 C CA . THR A 1 107 ? 1.776 -13.264 10.893 1.00 86.19 107 THR A CA 1
ATOM 828 C C . THR A 1 107 ? 3.221 -12.778 10.798 1.00 86.19 107 THR A C 1
ATOM 830 O O . THR A 1 107 ? 3.479 -11.690 10.281 1.00 86.19 107 THR A O 1
ATOM 833 N N . ARG A 1 108 ? 4.186 -13.590 11.246 1.00 89.19 108 ARG A N 1
ATOM 834 C CA . ARG A 1 108 ? 5.615 -13.264 11.119 1.00 89.19 108 ARG A CA 1
ATOM 835 C C . ARG A 1 108 ? 6.080 -13.237 9.670 1.00 89.19 108 ARG A C 1
ATOM 837 O O . ARG A 1 108 ? 6.796 -12.315 9.279 1.00 89.19 108 ARG A O 1
ATOM 844 N N . ALA A 1 109 ? 5.665 -14.222 8.877 1.00 90.25 109 ALA A N 1
ATOM 845 C CA . ALA A 1 109 ? 5.953 -14.284 7.453 1.00 90.25 109 ALA A CA 1
ATOM 846 C C . ALA A 1 109 ? 5.383 -13.047 6.748 1.00 90.25 109 ALA A C 1
ATOM 848 O O . ALA A 1 109 ? 6.129 -12.331 6.085 1.00 90.25 109 ALA A O 1
ATOM 849 N N . ALA A 1 110 ? 4.111 -12.718 6.989 1.00 92.44 110 ALA A N 1
ATOM 850 C CA . ALA A 1 110 ? 3.466 -11.522 6.458 1.00 92.44 110 ALA A CA 1
ATOM 851 C C . ALA A 1 110 ? 4.219 -10.233 6.825 1.00 92.44 110 ALA A C 1
ATOM 853 O O . ALA A 1 110 ? 4.502 -9.412 5.953 1.00 92.44 110 ALA A O 1
ATOM 854 N N . ALA A 1 111 ? 4.613 -10.076 8.092 1.00 90.25 111 ALA A N 1
ATOM 855 C CA . ALA A 1 111 ? 5.385 -8.920 8.543 1.00 90.25 111 ALA A CA 1
ATOM 856 C C . ALA A 1 111 ? 6.764 -8.841 7.868 1.00 90.25 111 ALA A C 1
ATOM 858 O O . ALA A 1 111 ? 7.206 -7.760 7.472 1.00 90.25 111 ALA A O 1
ATOM 859 N N . ARG A 1 112 ? 7.447 -9.981 7.695 1.00 94.19 112 ARG A N 1
ATOM 860 C CA . ARG A 1 112 ? 8.735 -10.046 6.994 1.00 94.19 112 ARG A CA 1
ATOM 861 C C . ARG A 1 112 ? 8.588 -9.648 5.529 1.00 94.19 112 ARG A C 1
ATOM 863 O O . ARG A 1 112 ? 9.386 -8.838 5.063 1.00 94.19 112 ARG A O 1
ATOM 870 N N . VAL A 1 113 ? 7.593 -10.191 4.831 1.00 97.06 113 VAL A N 1
ATOM 871 C CA . VAL A 1 113 ? 7.338 -9.889 3.416 1.00 97.06 113 VAL A CA 1
ATOM 872 C C . VAL A 1 113 ? 6.982 -8.416 3.235 1.00 97.06 113 VAL A C 1
ATOM 874 O O . VAL A 1 113 ? 7.635 -7.743 2.443 1.00 97.06 113 VAL A O 1
ATOM 877 N N . ALA A 1 114 ? 6.053 -7.878 4.032 1.00 96.12 114 ALA A N 1
ATOM 878 C CA . ALA A 1 114 ? 5.680 -6.465 3.972 1.00 96.12 114 ALA A CA 1
ATOM 879 C C . ALA A 1 114 ? 6.876 -5.534 4.235 1.00 96.12 114 ALA A C 1
ATOM 881 O O . ALA A 1 114 ? 7.041 -4.531 3.548 1.00 96.12 114 ALA A O 1
ATOM 882 N N . ARG A 1 115 ? 7.758 -5.887 5.180 1.00 95.81 115 ARG A N 1
ATOM 883 C CA . ARG A 1 115 ? 8.982 -5.123 5.457 1.00 95.81 115 ARG A CA 1
ATOM 884 C C . ARG A 1 115 ? 9.968 -5.143 4.287 1.00 95.81 115 ARG A C 1
ATOM 886 O O . ARG A 1 115 ? 10.547 -4.108 3.978 1.00 95.81 115 ARG A O 1
ATOM 893 N N . LEU A 1 116 ? 10.192 -6.301 3.662 1.00 98.12 116 LEU A N 1
ATOM 894 C CA . LEU A 1 116 ? 11.085 -6.412 2.501 1.00 98.12 116 LEU A CA 1
ATOM 895 C C . LEU A 1 116 ? 10.535 -5.635 1.302 1.00 98.12 116 LEU A C 1
ATOM 897 O O . LEU A 1 116 ? 11.265 -4.871 0.680 1.00 98.12 116 LEU A O 1
ATOM 901 N N . ALA A 1 117 ? 9.239 -5.774 1.038 1.00 98.12 117 ALA A N 1
ATOM 902 C CA . ALA A 1 117 ? 8.549 -5.017 0.008 1.00 98.12 117 ALA A CA 1
ATOM 903 C C . ALA A 1 117 ? 8.578 -3.505 0.279 1.00 98.12 117 ALA A C 1
ATOM 905 O O . ALA A 1 117 ? 8.808 -2.737 -0.645 1.00 98.12 117 ALA A O 1
ATOM 906 N N . GLY A 1 118 ? 8.437 -3.071 1.538 1.00 97.44 118 GLY A N 1
ATOM 907 C CA . GLY A 1 118 ? 8.590 -1.667 1.931 1.00 97.44 118 GLY A CA 1
ATOM 908 C C . GLY A 1 118 ? 9.969 -1.106 1.586 1.00 97.44 118 GLY A C 1
ATOM 909 O O . GLY A 1 118 ? 10.055 -0.091 0.905 1.00 97.44 118 GLY A O 1
ATOM 910 N N . LYS A 1 119 ? 11.041 -1.822 1.952 1.00 97.81 119 LYS A N 1
ATOM 911 C CA . LYS A 1 119 ? 12.418 -1.430 1.602 1.00 97.81 119 LYS A CA 1
ATOM 912 C C . LYS A 1 119 ? 12.647 -1.347 0.093 1.00 97.81 119 LYS A C 1
ATOM 914 O O . LYS A 1 119 ? 13.350 -0.464 -0.374 1.00 97.81 119 LYS A O 1
ATOM 919 N N . ALA A 1 120 ? 12.071 -2.271 -0.669 1.00 98.12 120 ALA A N 1
ATOM 920 C CA . ALA A 1 120 ? 12.152 -2.254 -2.127 1.00 98.12 120 ALA A CA 1
ATOM 921 C C . ALA A 1 120 ? 11.366 -1.078 -2.731 1.00 98.12 120 ALA A C 1
ATOM 923 O O . ALA A 1 120 ? 11.825 -0.405 -3.647 1.00 98.12 120 ALA A O 1
ATOM 924 N N . LEU A 1 121 ? 10.186 -0.779 -2.192 1.00 97.62 121 LEU A N 1
ATOM 925 C CA . LEU A 1 121 ? 9.376 0.347 -2.643 1.00 97.62 121 LEU A CA 1
ATOM 926 C C . LEU A 1 121 ? 10.057 1.697 -2.340 1.00 97.62 121 LEU A C 1
ATOM 928 O O . LEU A 1 121 ? 9.994 2.616 -3.153 1.00 97.62 121 LEU A O 1
ATOM 932 N N . GLU A 1 122 ? 10.789 1.794 -1.227 1.00 96.38 122 GLU A N 1
ATOM 933 C CA . GLU A 1 122 ? 11.619 2.953 -0.869 1.00 96.38 122 GLU A CA 1
ATOM 934 C C . GLU A 1 122 ? 12.784 3.218 -1.833 1.00 96.38 122 GLU A C 1
ATOM 936 O O . GLU A 1 122 ? 13.283 4.344 -1.860 1.00 96.38 122 GLU A O 1
ATOM 941 N N . THR A 1 123 ? 13.222 2.247 -2.637 1.00 96.81 123 THR A N 1
ATOM 942 C CA . THR A 1 123 ? 14.283 2.456 -3.641 1.00 96.81 123 THR A CA 1
ATOM 943 C C . THR A 1 123 ? 13.737 2.774 -5.032 1.00 96.81 123 THR A C 1
ATOM 945 O O . THR A 1 123 ? 14.506 3.076 -5.942 1.00 96.81 123 THR A O 1
ATOM 948 N N . CYS A 1 124 ? 12.414 2.757 -5.208 1.00 97.25 124 CYS A N 1
ATOM 949 C CA . CYS A 1 124 ? 11.785 3.061 -6.487 1.00 97.25 124 CYS A CA 1
ATOM 950 C C . CYS A 1 124 ? 11.896 4.550 -6.847 1.00 97.25 124 CYS A C 1
ATOM 952 O O . CYS A 1 124 ? 11.896 5.438 -5.984 1.00 97.25 124 CYS A O 1
ATOM 954 N N . SER A 1 125 ? 11.918 4.819 -8.152 1.00 96.38 125 SER A N 1
ATOM 955 C CA . SER A 1 125 ? 12.115 6.142 -8.756 1.00 96.38 125 SER A CA 1
ATOM 956 C C . SER A 1 125 ? 10.812 6.930 -8.946 1.00 96.38 125 SER A C 1
ATOM 958 O O . SER A 1 125 ? 10.753 7.843 -9.770 1.00 96.38 125 SER A O 1
ATOM 960 N N . TYR A 1 126 ? 9.757 6.595 -8.197 1.00 96.88 126 TYR A N 1
ATOM 961 C CA . TYR A 1 126 ? 8.508 7.356 -8.217 1.00 96.88 126 TYR A CA 1
ATOM 962 C C . TYR A 1 126 ? 8.725 8.801 -7.771 1.00 96.88 126 TYR A C 1
ATOM 964 O O . TYR A 1 126 ? 9.625 9.107 -6.981 1.00 96.88 126 TYR A O 1
ATOM 972 N N . ARG A 1 127 ? 7.874 9.703 -8.264 1.00 95.69 127 ARG A N 1
ATOM 973 C CA . ARG A 1 127 ? 7.942 11.121 -7.912 1.00 95.69 127 ARG A CA 1
ATOM 974 C C . ARG A 1 127 ? 7.734 11.290 -6.407 1.00 95.69 127 ARG A C 1
ATOM 976 O O . ARG A 1 127 ? 6.772 10.783 -5.839 1.00 95.69 127 ARG A O 1
ATOM 983 N N . ARG A 1 128 ? 8.620 12.059 -5.776 1.00 94.69 128 ARG A N 1
ATOM 984 C CA . ARG A 1 128 ? 8.555 12.411 -4.350 1.00 94.69 128 ARG A CA 1
ATOM 985 C C . ARG A 1 128 ? 8.418 13.907 -4.191 1.00 94.69 128 ARG A C 1
ATOM 987 O O . ARG A 1 128 ? 8.858 14.664 -5.060 1.00 94.69 128 ARG A O 1
ATOM 994 N N . SER A 1 129 ? 7.773 14.325 -3.109 1.00 90.12 129 SER A N 1
ATOM 995 C CA . SER A 1 129 ? 7.746 15.740 -2.776 1.00 90.12 129 SER A CA 1
ATOM 996 C C . SER A 1 129 ? 9.165 16.222 -2.488 1.00 90.12 129 SER A C 1
ATOM 998 O O . SER A 1 129 ? 9.981 15.486 -1.940 1.00 90.12 129 SER A O 1
ATOM 1000 N N . ARG A 1 130 ? 9.463 17.451 -2.909 1.00 85.62 130 ARG A N 1
ATOM 1001 C CA . ARG A 1 130 ? 10.767 18.107 -2.733 1.00 85.62 130 ARG A CA 1
ATOM 1002 C C . ARG A 1 130 ? 10.639 19.478 -2.061 1.00 85.62 130 ARG A C 1
ATOM 1004 O O . ARG A 1 130 ? 11.577 20.264 -2.096 1.00 85.62 130 ARG A O 1
ATOM 1011 N N . THR A 1 131 ? 9.473 19.809 -1.504 1.00 77.75 131 THR A N 1
ATOM 1012 C CA . THR A 1 131 ? 9.245 21.118 -0.876 1.00 77.75 131 THR A CA 1
ATOM 1013 C C . THR A 1 131 ? 10.009 21.214 0.443 1.00 77.75 131 THR A C 1
ATOM 1015 O O . THR A 1 131 ? 9.768 20.411 1.333 1.00 77.75 131 THR A O 1
ATOM 1018 N N . SER A 1 132 ? 10.911 22.190 0.574 1.00 67.94 132 SER A N 1
ATOM 1019 C CA . SER A 1 132 ? 11.796 22.355 1.742 1.00 67.94 132 SER A CA 1
ATOM 1020 C C . SER A 1 132 ? 11.235 23.253 2.854 1.00 67.94 132 SER A C 1
ATOM 1022 O O . SER A 1 132 ? 11.654 23.137 3.999 1.00 67.94 132 SER A O 1
ATOM 1024 N N . TRP A 1 133 ? 10.297 24.151 2.537 1.00 64.19 133 TRP A N 1
ATOM 1025 C CA . TRP A 1 133 ? 9.820 25.196 3.462 1.00 64.19 133 TRP A CA 1
ATOM 1026 C C . TRP A 1 133 ? 8.556 24.811 4.245 1.00 64.19 133 TRP A C 1
ATOM 1028 O O . TRP A 1 133 ? 8.325 25.283 5.357 1.00 64.19 133 TRP A O 1
ATOM 1038 N N . ALA A 1 134 ? 7.733 23.941 3.663 1.00 71.12 134 ALA A N 1
ATOM 1039 C CA . ALA A 1 134 ? 6.586 23.304 4.294 1.00 71.12 134 ALA A CA 1
ATOM 1040 C C . ALA A 1 134 ? 6.380 21.941 3.620 1.00 71.12 134 ALA A C 1
ATOM 1042 O O . ALA A 1 134 ? 6.332 21.858 2.392 1.00 71.12 134 ALA A O 1
ATOM 1043 N N . GLY A 1 135 ? 6.266 20.869 4.403 1.00 80.25 135 GLY A N 1
ATOM 1044 C CA . GLY A 1 135 ? 6.126 19.504 3.881 1.00 80.25 135 GLY A CA 1
ATOM 1045 C C . GLY A 1 135 ? 7.426 18.910 3.357 1.00 80.25 135 GLY A C 1
ATOM 1046 O O . GLY A 1 135 ? 8.478 19.113 3.950 1.00 80.25 135 GLY A O 1
ATOM 1047 N N . GLY A 1 136 ? 7.334 18.162 2.256 1.00 83.38 136 GLY A N 1
ATOM 1048 C CA . GLY A 1 136 ? 8.462 17.442 1.662 1.00 83.38 136 GLY A CA 1
ATOM 1049 C C . GLY A 1 136 ? 8.585 15.999 2.142 1.00 83.38 136 GLY A C 1
ATOM 1050 O O . GLY A 1 136 ? 9.453 15.272 1.662 1.00 83.38 136 GLY A O 1
ATOM 1051 N N . ASN A 1 137 ? 7.700 15.549 3.036 1.00 86.69 137 ASN A N 1
ATOM 1052 C CA . ASN A 1 137 ? 7.744 14.175 3.506 1.00 86.69 137 ASN A CA 1
ATOM 1053 C C . ASN A 1 137 ? 7.358 13.215 2.377 1.00 86.69 137 ASN A C 1
ATOM 1055 O O . ASN A 1 137 ? 6.474 13.485 1.550 1.00 86.69 137 ASN A O 1
ATOM 1059 N N . HIS A 1 138 ? 8.032 12.069 2.354 1.00 90.31 138 HIS A N 1
ATOM 1060 C CA . HIS A 1 138 ? 7.669 10.942 1.516 1.00 90.31 138 HIS A CA 1
ATOM 1061 C C . HIS A 1 138 ? 7.482 9.719 2.394 1.00 90.31 138 HIS A C 1
ATOM 1063 O O . HIS A 1 138 ? 8.428 9.259 3.030 1.00 90.31 138 HIS A O 1
ATOM 1069 N N . GLU A 1 139 ? 6.267 9.194 2.421 1.00 91.56 139 GLU A N 1
ATOM 1070 C CA . GLU A 1 139 ? 5.966 8.003 3.198 1.00 91.56 139 GLU A CA 1
ATOM 1071 C C . GLU A 1 139 ? 5.663 6.810 2.288 1.00 91.56 139 GLU A C 1
ATOM 1073 O O . GLU A 1 139 ? 4.943 6.911 1.290 1.00 91.56 139 GLU A O 1
ATOM 1078 N N . VAL A 1 140 ? 6.189 5.655 2.685 1.00 93.19 140 VAL A N 1
ATOM 1079 C CA . VAL A 1 140 ? 5.987 4.375 2.013 1.00 93.19 140 VAL A CA 1
ATOM 1080 C C . VAL A 1 140 ? 5.200 3.456 2.937 1.00 93.19 140 VAL A C 1
ATOM 1082 O O . VAL A 1 140 ? 5.547 3.287 4.106 1.00 93.19 140 VAL A O 1
ATOM 1085 N N . CYS A 1 141 ? 4.142 2.827 2.427 1.00 92.75 141 CYS A N 1
ATOM 1086 C CA . CYS A 1 141 ? 3.404 1.823 3.186 1.00 92.75 141 CYS A CA 1
ATOM 1087 C C . CYS A 1 141 ? 3.185 0.550 2.377 1.00 92.75 141 CYS A C 1
ATOM 1089 O O . CYS A 1 141 ? 2.676 0.595 1.261 1.00 92.75 141 CYS A O 1
ATOM 1091 N N . VAL A 1 142 ? 3.509 -0.602 2.965 1.00 95.25 142 VAL A N 1
ATOM 1092 C CA . VAL A 1 142 ? 3.236 -1.901 2.349 1.00 95.25 142 VAL A CA 1
ATOM 1093 C C . VAL A 1 142 ? 2.458 -2.802 3.294 1.00 95.25 142 VAL A C 1
ATOM 1095 O O . VAL A 1 142 ? 2.740 -2.874 4.492 1.00 95.25 142 VAL A O 1
ATOM 1098 N N . ARG A 1 143 ? 1.478 -3.516 2.741 1.00 93.75 143 ARG A N 1
ATOM 1099 C CA . ARG A 1 143 ? 0.689 -4.536 3.440 1.00 93.75 143 ARG A CA 1
ATOM 1100 C C . ARG A 1 143 ? 0.641 -5.843 2.653 1.00 93.75 143 ARG A C 1
ATOM 1102 O O . ARG A 1 143 ? 0.931 -5.869 1.463 1.00 93.75 143 ARG A O 1
ATOM 1109 N N . ILE A 1 144 ? 0.214 -6.914 3.315 1.00 95.69 144 ILE A N 1
ATOM 1110 C CA . ILE A 1 144 ? -0.127 -8.166 2.634 1.00 95.69 144 ILE A CA 1
ATOM 1111 C C . ILE A 1 144 ? -1.577 -8.112 2.142 1.00 95.69 144 ILE A C 1
ATOM 1113 O O . ILE A 1 144 ? -2.452 -7.586 2.841 1.00 95.69 144 ILE A O 1
ATOM 1117 N N . GLY A 1 145 ? -1.818 -8.613 0.934 1.00 93.62 145 GLY A N 1
ATOM 1118 C CA . GLY A 1 145 ? -3.135 -8.702 0.301 1.00 93.62 145 GLY A CA 1
ATOM 1119 C C . GLY A 1 145 ? -3.021 -8.801 -1.217 1.00 93.62 145 GLY A C 1
ATOM 1120 O O . GLY A 1 145 ? -1.935 -9.061 -1.729 1.00 93.62 145 GLY A O 1
ATOM 1121 N N . ASP A 1 146 ? -4.126 -8.562 -1.917 1.00 93.62 146 ASP A N 1
ATOM 1122 C CA . ASP A 1 146 ? -4.140 -8.569 -3.382 1.00 93.62 146 ASP A CA 1
ATOM 1123 C C . ASP A 1 146 ? -3.215 -7.491 -3.960 1.00 93.62 146 ASP A C 1
ATOM 1125 O O . ASP A 1 146 ? -3.101 -6.407 -3.371 1.00 93.62 146 ASP A O 1
ATOM 1129 N N . PRO A 1 147 ? -2.525 -7.784 -5.076 1.00 95.75 147 PRO A N 1
ATOM 1130 C CA . PRO A 1 147 ? -1.498 -6.914 -5.622 1.00 95.75 147 PRO A CA 1
ATOM 1131 C C . PRO A 1 147 ? -2.097 -5.599 -6.131 1.00 95.75 147 PRO A C 1
ATOM 1133 O O . PRO A 1 147 ? -2.801 -5.562 -7.134 1.00 95.75 147 PRO A O 1
ATOM 1136 N N . VAL A 1 148 ? -1.781 -4.496 -5.455 1.00 96.12 148 VAL A N 1
ATOM 1137 C CA . VAL A 1 148 ? -2.203 -3.143 -5.847 1.00 96.12 148 VAL A CA 1
ATOM 1138 C C . VAL A 1 148 ? -1.149 -2.128 -5.433 1.00 96.12 148 VAL A C 1
ATOM 1140 O O . VAL A 1 148 ? -0.449 -2.321 -4.441 1.00 96.12 148 VAL A O 1
ATOM 1143 N N . ILE A 1 149 ? -1.046 -1.024 -6.166 1.00 96.81 149 ILE A N 1
ATOM 1144 C CA . ILE A 1 149 ? -0.227 0.128 -5.795 1.00 96.81 149 ILE A CA 1
ATOM 1145 C C . ILE A 1 149 ? -0.999 1.415 -6.044 1.00 96.81 149 ILE A C 1
ATOM 1147 O O . ILE A 1 149 ? -1.765 1.513 -6.997 1.00 96.81 149 ILE A O 1
ATOM 1151 N N . SER A 1 150 ? -0.799 2.394 -5.173 1.00 94.88 150 SER A N 1
ATOM 1152 C CA . SER A 1 150 ? -1.327 3.741 -5.331 1.00 94.88 150 SER A CA 1
ATOM 1153 C C . SER A 1 150 ? -0.292 4.762 -4.881 1.00 94.88 150 SER A C 1
ATOM 1155 O O . SER A 1 150 ? 0.455 4.527 -3.931 1.00 94.88 150 SER A O 1
ATOM 1157 N N . GLY A 1 151 ? -0.256 5.904 -5.552 1.00 94.12 151 GLY A N 1
ATOM 1158 C CA . GLY A 1 151 ? 0.528 7.063 -5.141 1.00 94.12 151 GLY A CA 1
ATOM 1159 C C . GLY A 1 151 ? -0.365 8.291 -5.076 1.00 94.12 151 GLY A C 1
ATOM 1160 O O . GLY A 1 151 ? -1.306 8.405 -5.859 1.00 94.12 151 GLY A O 1
ATOM 1161 N N . SER A 1 152 ? -0.123 9.187 -4.124 1.00 91.88 152 SER A N 1
ATOM 1162 C CA . SER A 1 152 ? -0.842 10.459 -4.042 1.00 91.88 152 SER A CA 1
ATOM 1163 C C . SER A 1 152 ? -0.069 11.462 -3.175 1.00 91.88 152 SER A C 1
ATOM 1165 O O . SER A 1 152 ? 1.086 11.250 -2.797 1.00 91.88 152 SER A O 1
ATOM 1167 N N . SER A 1 153 ? -0.675 12.619 -2.936 1.00 91.50 153 SER A N 1
ATOM 1168 C CA . SER A 1 153 ? -0.094 13.711 -2.169 1.00 91.50 153 SER A CA 1
ATOM 1169 C C . SER A 1 153 ? -1.133 14.405 -1.304 1.00 91.50 153 SER A C 1
ATOM 1171 O O . SER A 1 153 ? -2.338 14.246 -1.495 1.00 91.50 153 SER A O 1
ATOM 1173 N N . SER A 1 154 ? -0.666 15.170 -0.326 1.00 84.94 154 SER A N 1
ATOM 1174 C CA . SER A 1 154 ? -1.516 16.032 0.485 1.00 84.94 154 SER A CA 1
ATOM 1175 C C . SER A 1 154 ? -0.885 17.412 0.612 1.00 84.94 154 SER A C 1
ATOM 1177 O O . SER A 1 154 ? 0.317 17.536 0.851 1.00 84.94 154 SER A O 1
ATOM 1179 N N . ARG A 1 155 ? -1.697 18.463 0.454 1.00 86.00 155 ARG A N 1
ATOM 1180 C CA . ARG A 1 155 ? -1.247 19.834 0.720 1.00 86.00 155 ARG A CA 1
ATOM 1181 C C . ARG A 1 155 ? -1.029 20.011 2.205 1.00 86.00 155 ARG A C 1
ATOM 1183 O O . ARG A 1 155 ? -1.921 19.706 2.993 1.00 86.00 155 ARG A O 1
ATOM 1190 N N . VAL A 1 156 ? 0.125 20.520 2.589 1.00 85.12 156 VAL A N 1
ATOM 1191 C CA . VAL A 1 156 ? 0.433 20.881 3.971 1.00 85.12 156 VAL A CA 1
ATOM 1192 C C . VAL A 1 156 ? 0.676 22.378 4.065 1.00 85.12 156 VAL A C 1
ATOM 1194 O O . VAL A 1 156 ? 0.850 23.039 3.047 1.00 85.12 156 VAL A O 1
ATOM 1197 N N . TRP A 1 157 ? 0.683 22.910 5.278 1.00 82.44 157 TRP A N 1
ATOM 1198 C CA . TRP A 1 157 ? 1.011 24.307 5.534 1.00 82.44 157 TRP A CA 1
ATOM 1199 C C . TRP A 1 157 ? 2.108 24.369 6.588 1.00 82.44 157 TRP A C 1
ATOM 1201 O O . TRP A 1 157 ? 2.178 23.494 7.456 1.00 82.44 157 TRP A O 1
ATOM 1211 N N . SER A 1 158 ? 2.967 25.382 6.507 1.00 80.94 158 SER A N 1
ATOM 1212 C CA . SER A 1 158 ? 3.924 25.695 7.567 1.00 80.94 158 SER A CA 1
ATOM 1213 C C . SER A 1 158 ? 3.202 25.934 8.897 1.00 80.94 158 SER A C 1
ATOM 1215 O O . SER A 1 158 ? 2.024 26.286 8.925 1.00 80.94 158 SER A O 1
ATOM 1217 N N . HIS A 1 159 ? 3.916 25.792 10.017 1.00 74.81 159 HIS A N 1
ATOM 1218 C CA . HIS A 1 159 ? 3.350 26.009 11.356 1.00 74.81 159 HIS A CA 1
ATOM 1219 C C . HIS A 1 159 ? 2.675 27.386 11.510 1.00 74.81 159 HIS A C 1
ATOM 1221 O O . HIS A 1 159 ? 1.648 27.507 12.167 1.00 74.81 159 HIS A O 1
ATOM 1227 N N . ASN A 1 160 ? 3.220 28.423 10.864 1.00 81.00 160 ASN A N 1
ATOM 1228 C CA . ASN A 1 160 ? 2.651 29.775 10.859 1.00 81.00 160 ASN A CA 1
ATOM 1229 C C . ASN A 1 160 ? 1.544 29.993 9.803 1.00 81.00 160 ASN A C 1
ATOM 1231 O O . ASN A 1 160 ? 1.105 31.124 9.623 1.00 81.00 160 ASN A O 1
ATOM 1235 N N . GLY A 1 161 ? 1.139 28.953 9.067 1.00 81.25 161 GLY A N 1
ATOM 1236 C CA . GLY A 1 161 ? 0.084 28.999 8.051 1.00 81.25 161 GLY A CA 1
ATOM 1237 C C . GLY A 1 161 ? 0.417 29.792 6.783 1.00 81.25 161 GLY A C 1
ATOM 1238 O O . GLY A 1 161 ? -0.442 29.917 5.919 1.00 81.25 161 GLY A O 1
ATOM 1239 N N . LYS A 1 162 ? 1.634 30.335 6.652 1.00 84.12 162 LYS A N 1
ATOM 1240 C CA . LYS A 1 162 ? 1.991 31.252 5.556 1.00 84.12 162 LYS A CA 1
ATOM 1241 C C . LYS A 1 162 ? 2.435 30.550 4.278 1.00 84.12 162 LYS A C 1
ATOM 1243 O O . LYS A 1 162 ? 2.241 31.090 3.195 1.00 84.12 162 LYS A O 1
ATOM 1248 N N . TRP A 1 163 ? 3.024 29.363 4.389 1.00 83.75 163 TRP A N 1
ATOM 1249 C CA . TRP A 1 163 ? 3.664 28.696 3.260 1.00 83.75 163 TRP A CA 1
ATOM 1250 C C . TRP A 1 163 ? 2.976 27.368 2.956 1.00 83.75 163 TRP A C 1
ATOM 1252 O O . TRP A 1 163 ? 2.938 26.495 3.832 1.00 83.75 163 TRP A O 1
ATOM 1262 N N . PRO A 1 164 ? 2.437 27.186 1.738 1.00 87.06 164 PRO A N 1
ATOM 1263 C CA . PRO A 1 164 ? 1.915 25.901 1.321 1.00 87.06 164 PRO A CA 1
ATOM 1264 C C . PRO A 1 164 ? 3.066 24.949 0.983 1.00 87.06 164 PRO A C 1
ATOM 1266 O O . PRO A 1 164 ? 4.121 25.334 0.481 1.00 87.06 164 PRO A O 1
ATOM 1269 N N . GLY A 1 165 ? 2.826 23.675 1.240 1.00 88.06 165 GLY A N 1
ATOM 1270 C CA . GLY A 1 165 ? 3.747 22.574 1.042 1.00 88.06 165 GLY A CA 1
ATOM 1271 C C . GLY A 1 165 ? 3.039 21.354 0.486 1.00 88.06 165 GLY A C 1
ATOM 1272 O O . GLY A 1 165 ? 1.808 21.314 0.406 1.00 88.06 165 GLY A O 1
ATOM 1273 N N . THR A 1 166 ? 3.799 20.326 0.125 1.00 90.06 166 THR A N 1
ATOM 1274 C CA . THR A 1 166 ? 3.218 19.047 -0.298 1.00 90.06 166 THR A CA 1
ATOM 1275 C C . THR A 1 166 ? 3.922 17.899 0.402 1.00 90.06 166 THR A C 1
ATOM 1277 O O . THR A 1 166 ? 5.145 17.831 0.395 1.00 90.06 166 THR A O 1
ATOM 1280 N N . ASP A 1 167 ? 3.161 16.974 0.969 1.00 90.00 167 ASP A N 1
ATOM 1281 C CA . ASP A 1 167 ? 3.667 15.657 1.352 1.00 90.00 167 ASP A CA 1
ATOM 1282 C C . ASP A 1 167 ? 3.231 14.647 0.295 1.00 90.00 167 ASP A C 1
ATOM 1284 O O . ASP A 1 167 ? 2.144 14.759 -0.274 1.00 90.00 167 ASP A O 1
ATOM 1288 N N . SER A 1 168 ? 4.081 13.667 0.023 1.00 92.25 168 SER A N 1
ATOM 1289 C CA . SER A 1 168 ? 3.831 12.606 -0.955 1.00 92.25 168 SER A CA 1
ATOM 1290 C C . SER A 1 168 ? 3.794 11.250 -0.270 1.00 92.25 168 SER A C 1
ATOM 1292 O O . SER A 1 168 ? 4.446 11.046 0.752 1.00 92.25 168 SER A O 1
ATOM 1294 N N . TYR A 1 169 ? 3.054 10.310 -0.838 1.00 92.69 169 TYR A N 1
ATOM 1295 C CA . TYR A 1 169 ? 2.994 8.956 -0.310 1.00 92.69 169 TYR A CA 1
ATOM 1296 C C . TYR A 1 169 ? 2.785 7.936 -1.418 1.00 92.69 169 TYR A C 1
ATOM 1298 O O . TYR A 1 169 ? 2.109 8.205 -2.412 1.00 92.69 169 TYR A O 1
ATOM 1306 N N . VAL A 1 170 ? 3.357 6.750 -1.224 1.00 95.56 170 VAL A N 1
ATOM 1307 C CA . VAL A 1 170 ? 3.130 5.578 -2.071 1.00 95.56 170 VAL A CA 1
ATOM 1308 C C . VAL A 1 170 ? 2.761 4.392 -1.189 1.00 95.56 170 VAL A C 1
ATOM 1310 O O . VAL A 1 170 ? 3.392 4.124 -0.165 1.00 95.56 170 VAL A O 1
ATOM 1313 N N . SER A 1 171 ? 1.696 3.690 -1.560 1.00 95.50 171 SER A N 1
ATOM 1314 C CA . SER A 1 171 ? 1.229 2.515 -0.839 1.00 95.50 171 SER A CA 1
ATOM 1315 C C . SER A 1 171 ? 1.069 1.328 -1.770 1.00 95.50 171 SER A C 1
ATOM 1317 O O . SER A 1 171 ? 0.586 1.483 -2.888 1.00 95.50 171 SER A O 1
ATOM 1319 N N . ALA A 1 172 ? 1.453 0.144 -1.306 1.00 96.94 172 ALA A N 1
ATOM 1320 C CA . ALA A 1 172 ? 1.276 -1.093 -2.047 1.00 96.94 172 ALA A CA 1
ATOM 1321 C C . ALA A 1 172 ? 0.699 -2.205 -1.167 1.00 96.94 172 ALA A C 1
ATOM 1323 O O . ALA A 1 172 ? 0.879 -2.240 0.055 1.00 96.94 172 ALA A O 1
ATOM 1324 N N . ALA A 1 173 ? 0.016 -3.146 -1.799 1.00 96.94 173 ALA A N 1
ATOM 1325 C CA . ALA A 1 173 ? -0.258 -4.447 -1.227 1.00 96.94 173 ALA A CA 1
ATOM 1326 C C . ALA A 1 173 ? 0.350 -5.517 -2.125 1.00 96.94 173 ALA A C 1
ATOM 1328 O O . ALA A 1 173 ? 0.345 -5.371 -3.345 1.00 96.94 173 ALA A O 1
ATOM 1329 N N . VAL A 1 174 ? 0.913 -6.551 -1.509 1.00 97.81 174 VAL A N 1
ATOM 1330 C CA . VAL A 1 174 ? 1.521 -7.683 -2.214 1.00 97.81 174 VAL A CA 1
ATOM 1331 C C . VAL A 1 174 ? 1.062 -9.002 -1.594 1.00 97.81 174 VAL A C 1
ATOM 1333 O O . VAL A 1 174 ? 0.867 -9.066 -0.372 1.00 97.81 174 VAL A O 1
ATOM 1336 N N . PRO A 1 175 ? 0.907 -10.075 -2.387 1.00 96.75 175 PRO A N 1
ATOM 1337 C CA . PRO A 1 175 ? 0.572 -11.384 -1.845 1.00 96.75 175 PRO A CA 1
ATOM 1338 C C . PRO A 1 175 ? 1.735 -11.930 -1.010 1.00 96.75 175 PRO A C 1
ATOM 1340 O O . PRO A 1 175 ? 2.893 -11.564 -1.205 1.00 96.75 175 PRO A O 1
ATOM 1343 N N . LEU A 1 176 ? 1.469 -12.873 -0.100 1.00 95.38 176 LEU A N 1
ATOM 1344 C CA . LEU A 1 176 ? 2.540 -13.493 0.696 1.00 95.38 176 LEU A CA 1
ATOM 1345 C C . LEU A 1 176 ? 3.584 -14.198 -0.196 1.00 95.38 176 LEU A C 1
ATOM 1347 O O . LEU A 1 176 ? 4.779 -14.183 0.100 1.00 95.38 176 LEU A O 1
ATOM 1351 N N . GLN A 1 177 ? 3.129 -14.750 -1.326 1.00 96.94 177 GLN A N 1
ATOM 1352 C CA . GLN A 1 177 ? 3.959 -15.412 -2.337 1.00 96.94 177 GLN A CA 1
ATOM 1353 C C . GLN A 1 177 ? 4.899 -14.452 -3.085 1.00 96.94 177 GLN A C 1
ATOM 1355 O O . GLN A 1 177 ? 5.827 -14.904 -3.752 1.00 96.94 177 GLN A O 1
ATOM 1360 N N . TRP A 1 178 ? 4.721 -13.134 -2.942 1.00 98.31 178 TRP A N 1
ATOM 1361 C CA . TRP A 1 178 ? 5.603 -12.125 -3.533 1.00 98.31 178 TRP A CA 1
ATOM 1362 C C . TRP A 1 178 ? 7.074 -12.356 -3.179 1.00 98.31 178 TRP A C 1
ATOM 1364 O O . TRP A 1 178 ? 7.968 -12.151 -4.000 1.00 98.31 178 TRP A O 1
ATOM 1374 N N . PHE A 1 179 ? 7.347 -12.852 -1.970 1.00 98.00 179 PHE A N 1
ATOM 1375 C CA . PHE A 1 179 ? 8.713 -13.144 -1.554 1.00 98.00 179 PHE A CA 1
ATOM 1376 C C . PHE A 1 179 ? 9.406 -14.167 -2.462 1.00 98.00 179 PHE A C 1
ATOM 1378 O O . PHE A 1 179 ? 10.537 -13.936 -2.883 1.00 98.00 179 PHE A O 1
ATOM 1385 N N . SER A 1 180 ? 8.752 -15.287 -2.774 1.00 97.38 180 SER A N 1
ATOM 1386 C CA . SER A 1 180 ? 9.330 -16.315 -3.645 1.00 97.38 180 SER A CA 1
ATOM 1387 C C . SER A 1 180 ? 9.235 -15.933 -5.120 1.00 97.38 180 SER A C 1
ATOM 1389 O O . SER A 1 180 ? 10.207 -16.120 -5.846 1.00 97.38 180 SER A O 1
ATOM 1391 N N . ARG A 1 181 ? 8.098 -15.371 -5.553 1.00 97.44 181 ARG A N 1
ATOM 1392 C CA . ARG A 1 181 ? 7.818 -15.071 -6.967 1.00 97.44 181 ARG A CA 1
ATOM 1393 C C . ARG A 1 181 ? 8.530 -13.829 -7.492 1.00 97.44 181 ARG A C 1
ATOM 1395 O O . ARG A 1 181 ? 8.787 -13.763 -8.684 1.00 97.44 181 ARG A O 1
ATOM 1402 N N . VAL A 1 182 ? 8.855 -12.862 -6.633 1.00 98.19 182 VAL A N 1
ATOM 1403 C CA . VAL A 1 182 ? 9.436 -11.573 -7.041 1.00 98.19 182 VAL A CA 1
ATOM 1404 C C . VAL A 1 182 ? 10.767 -11.321 -6.331 1.00 98.19 182 VAL A C 1
ATOM 1406 O O . VAL A 1 182 ? 11.808 -11.226 -6.982 1.00 98.19 182 VAL A O 1
ATOM 1409 N N . TRP A 1 183 ? 10.765 -11.244 -4.995 1.00 97.88 183 TRP A N 1
ATOM 1410 C CA . TRP A 1 183 ? 11.941 -10.799 -4.231 1.00 97.88 183 TRP A CA 1
ATOM 1411 C C . TRP A 1 183 ? 13.144 -11.735 -4.378 1.00 97.88 183 TRP A C 1
ATOM 1413 O O . TRP A 1 183 ? 14.230 -11.290 -4.741 1.00 97.88 183 TRP A O 1
ATOM 1423 N N . ARG A 1 184 ? 12.957 -13.044 -4.161 1.00 97.31 184 ARG A N 1
ATOM 1424 C CA . ARG A 1 184 ? 14.031 -14.048 -4.299 1.00 97.31 184 ARG A CA 1
ATOM 1425 C C . ARG A 1 184 ? 14.596 -14.146 -5.715 1.00 97.31 184 ARG A C 1
ATOM 1427 O O . ARG A 1 184 ? 15.702 -14.646 -5.876 1.00 97.31 184 ARG A O 1
ATOM 1434 N N . ARG A 1 185 ? 13.848 -13.682 -6.717 1.00 95.12 185 ARG A N 1
ATOM 1435 C CA . ARG A 1 185 ? 14.255 -13.677 -8.126 1.00 95.12 185 ARG A CA 1
ATOM 1436 C C . ARG A 1 185 ? 14.983 -12.393 -8.533 1.00 95.12 185 ARG A C 1
ATOM 1438 O O . ARG A 1 185 ? 15.369 -12.264 -9.688 1.00 95.12 185 ARG A O 1
ATOM 1445 N N . GLY A 1 186 ? 15.139 -11.436 -7.613 1.00 96.00 186 GLY A N 1
ATOM 1446 C CA . GLY A 1 186 ? 15.748 -10.136 -7.901 1.00 96.00 186 GLY A CA 1
ATOM 1447 C C . GLY A 1 186 ? 14.865 -9.210 -8.744 1.00 96.00 186 GLY A C 1
ATOM 1448 O O . GLY A 1 186 ? 15.377 -8.279 -9.348 1.00 96.00 186 GLY A O 1
ATOM 1449 N N . LEU A 1 187 ? 13.549 -9.451 -8.796 1.00 97.44 187 LEU A N 1
ATOM 1450 C CA . LEU A 1 187 ? 12.616 -8.705 -9.654 1.00 97.44 187 LEU 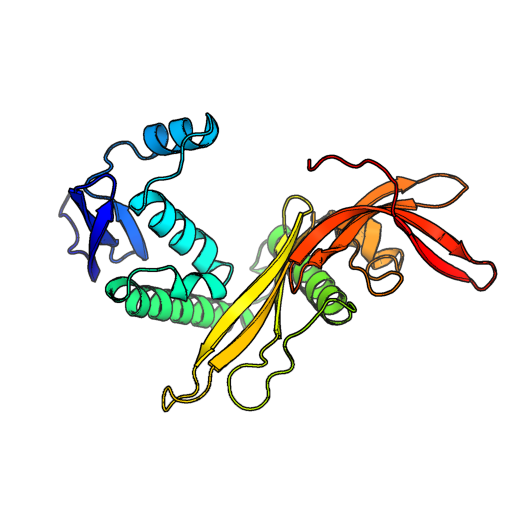A CA 1
ATOM 1451 C C . LEU A 1 187 ? 11.889 -7.569 -8.928 1.00 97.44 187 LEU A C 1
ATOM 1453 O O . LEU A 1 187 ? 11.044 -6.916 -9.517 1.00 97.44 187 LEU A O 1
ATOM 1457 N N . ALA A 1 188 ? 12.155 -7.343 -7.643 1.00 98.12 188 ALA A N 1
ATOM 1458 C CA . ALA A 1 188 ? 11.344 -6.439 -6.826 1.00 98.12 188 ALA A CA 1
ATOM 1459 C C . ALA A 1 188 ? 11.341 -4.984 -7.295 1.00 98.12 188 ALA A C 1
ATOM 1461 O O . ALA A 1 188 ? 10.328 -4.299 -7.146 1.00 98.12 188 ALA A O 1
ATOM 1462 N N . VAL A 1 189 ? 12.460 -4.539 -7.867 1.00 98.38 189 VAL A N 1
ATOM 1463 C CA . VAL A 1 189 ? 12.591 -3.229 -8.498 1.00 98.38 189 VAL A CA 1
ATOM 1464 C C . VAL A 1 189 ? 13.310 -3.414 -9.825 1.00 98.38 189 VAL A C 1
ATOM 1466 O O . VAL A 1 189 ? 14.442 -3.890 -9.843 1.00 98.38 189 VAL A O 1
ATOM 1469 N N . VAL A 1 190 ? 12.661 -3.038 -10.925 1.00 97.88 190 VAL A N 1
ATOM 1470 C CA . VAL A 1 190 ? 13.240 -3.095 -12.277 1.00 97.88 190 VAL A CA 1
ATOM 1471 C C . VAL A 1 190 ? 13.011 -1.758 -12.962 1.00 97.88 190 VAL A C 1
ATOM 1473 O O . VAL A 1 190 ? 11.891 -1.252 -12.954 1.00 97.88 190 VAL A O 1
ATOM 1476 N N . ASP A 1 191 ? 14.081 -1.162 -13.500 1.00 96.81 191 ASP A N 1
ATOM 1477 C CA . ASP A 1 191 ? 14.079 0.197 -14.066 1.00 96.81 191 ASP A CA 1
ATOM 1478 C C . ASP A 1 191 ? 13.381 1.226 -13.145 1.00 96.81 191 ASP A C 1
ATOM 1480 O O . ASP A 1 191 ? 12.560 2.038 -13.570 1.00 96.81 191 ASP A O 1
ATOM 1484 N N . GLY A 1 192 ? 13.659 1.148 -11.837 1.00 97.38 192 GLY A N 1
ATOM 1485 C CA . GLY A 1 192 ? 13.089 2.047 -10.826 1.00 97.38 192 GLY A CA 1
ATOM 1486 C C . GLY A 1 192 ? 11.604 1.824 -10.508 1.00 97.38 192 GLY A C 1
ATOM 1487 O O . GLY A 1 192 ? 11.041 2.590 -9.725 1.00 97.38 192 GLY A O 1
ATOM 1488 N N . CYS A 1 193 ? 10.970 0.795 -11.075 1.00 98.31 193 CYS A N 1
ATOM 1489 C CA . CYS A 1 193 ? 9.557 0.476 -10.875 1.00 98.31 193 CYS A CA 1
ATOM 1490 C C . CYS A 1 193 ? 9.385 -0.720 -9.933 1.00 98.31 193 CYS A C 1
ATOM 1492 O O . CYS A 1 193 ? 10.079 -1.729 -10.054 1.00 98.31 193 CYS A O 1
ATOM 1494 N N . PHE A 1 194 ? 8.421 -0.622 -9.019 1.00 98.62 194 PHE A N 1
ATOM 1495 C CA . PHE A 1 194 ? 8.096 -1.683 -8.064 1.00 98.62 194 PHE A CA 1
ATOM 1496 C C . PHE A 1 194 ? 7.274 -2.785 -8.733 1.00 98.62 194 PHE A C 1
ATOM 1498 O O . PHE A 1 194 ? 6.213 -2.500 -9.295 1.00 98.62 194 PHE A O 1
ATOM 1505 N N . VAL A 1 195 ? 7.712 -4.038 -8.628 1.00 98.69 195 VAL A N 1
ATOM 1506 C CA . VAL A 1 195 ? 6.974 -5.194 -9.159 1.00 98.69 195 VAL A CA 1
ATOM 1507 C C . VAL A 1 195 ? 6.059 -5.769 -8.081 1.00 98.69 195 VAL A C 1
ATOM 1509 O O . VAL A 1 195 ? 6.510 -6.159 -7.006 1.00 98.69 195 VAL A O 1
ATOM 1512 N N . LEU A 1 196 ? 4.763 -5.825 -8.379 1.00 98.31 196 LEU A N 1
ATOM 1513 C CA . LEU A 1 196 ? 3.700 -6.273 -7.477 1.00 98.31 196 LEU A CA 1
ATOM 1514 C C . LEU A 1 196 ? 3.480 -7.781 -7.520 1.00 98.31 196 LEU A C 1
ATOM 1516 O O . LEU A 1 196 ? 3.188 -8.373 -6.486 1.00 98.31 196 LEU A O 1
ATOM 1520 N N . ASP A 1 197 ? 3.591 -8.388 -8.702 1.00 98.25 197 ASP A N 1
ATOM 1521 C CA . ASP A 1 197 ? 3.464 -9.833 -8.893 1.00 98.25 197 ASP A CA 1
ATOM 1522 C C . ASP A 1 197 ? 4.013 -10.269 -10.262 1.00 98.25 197 ASP A C 1
ATOM 1524 O O . ASP A 1 197 ? 4.109 -9.461 -11.190 1.00 98.25 197 ASP A O 1
ATOM 1528 N N . VAL A 1 198 ? 4.328 -11.557 -10.400 1.00 97.81 198 VAL A N 1
ATOM 1529 C CA . VAL A 1 198 ? 4.600 -12.197 -11.696 1.00 97.81 198 VAL A CA 1
ATOM 1530 C C . VAL A 1 198 ? 3.311 -12.853 -12.177 1.00 97.81 198 VAL A C 1
ATOM 1532 O O . VAL A 1 198 ? 2.773 -13.720 -11.501 1.00 97.81 198 VAL A O 1
ATOM 1535 N N . LEU A 1 199 ? 2.803 -12.446 -13.336 1.00 96.56 199 LEU A N 1
ATOM 1536 C CA . LEU A 1 199 ? 1.568 -12.980 -13.915 1.00 96.56 199 LEU A CA 1
ATOM 1537 C C . LEU A 1 199 ? 1.840 -14.245 -14.732 1.00 96.56 199 LEU A C 1
ATOM 1539 O O . LEU A 1 199 ? 1.109 -15.223 -14.613 1.00 96.56 199 LEU A O 1
ATOM 1543 N N . SER A 1 200 ? 2.908 -14.235 -15.528 1.00 95.94 200 SER A N 1
ATOM 1544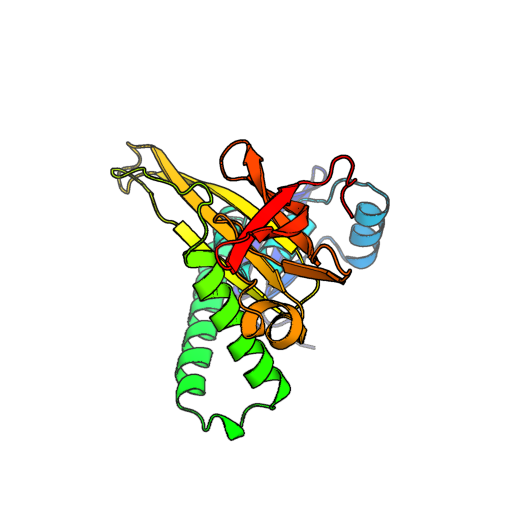 C CA . SER A 1 200 ? 3.366 -15.393 -16.296 1.00 95.94 200 SER A CA 1
ATOM 1545 C C . SER A 1 200 ? 4.863 -15.312 -16.588 1.00 95.94 200 SER A C 1
ATOM 1547 O O . SER A 1 200 ? 5.486 -14.253 -16.470 1.00 95.94 200 SER A O 1
ATOM 1549 N N . GLU A 1 201 ? 5.437 -16.448 -16.963 1.00 95.31 201 GLU A N 1
ATOM 1550 C CA . GLU A 1 201 ? 6.838 -16.608 -17.340 1.00 95.31 201 GLU A CA 1
ATOM 1551 C C . GLU A 1 201 ? 6.904 -17.383 -18.655 1.00 95.31 201 GLU A C 1
ATOM 1553 O O . GLU A 1 201 ? 6.194 -18.372 -18.824 1.00 95.31 201 GLU A O 1
ATOM 1558 N N . ASP A 1 202 ? 7.719 -16.892 -19.585 1.00 91.44 202 ASP A N 1
ATOM 1559 C CA . ASP A 1 202 ? 8.001 -17.515 -20.875 1.00 91.44 202 ASP A CA 1
ATOM 1560 C C . ASP A 1 202 ? 9.506 -17.441 -21.181 1.00 91.44 202 ASP A C 1
ATOM 1562 O O . ASP A 1 202 ? 10.258 -16.748 -20.491 1.00 91.44 202 ASP A O 1
ATOM 1566 N N . ASP A 1 203 ? 9.957 -18.105 -22.249 1.00 87.12 203 ASP A N 1
ATOM 1567 C CA . ASP A 1 203 ? 11.373 -18.115 -22.661 1.00 87.12 203 ASP A CA 1
ATOM 1568 C C . ASP A 1 203 ? 11.943 -16.711 -22.936 1.00 87.12 203 ASP A C 1
ATOM 1570 O O . ASP A 1 203 ? 13.156 -16.506 -22.983 1.00 87.12 203 ASP A O 1
ATOM 1574 N N . LYS A 1 204 ? 11.070 -15.714 -23.132 1.00 84.38 204 LYS A N 1
ATOM 1575 C CA . LYS A 1 204 ? 11.428 -14.322 -23.422 1.00 84.38 204 LYS A CA 1
ATOM 1576 C C . LYS A 1 204 ? 11.379 -13.434 -22.167 1.00 84.38 204 LYS A C 1
ATOM 1578 O O . LYS A 1 204 ? 11.654 -12.237 -22.286 1.00 84.38 204 LYS A O 1
ATOM 1583 N N . GLY A 1 205 ? 11.025 -13.968 -20.993 1.00 93.00 205 GLY A N 1
ATOM 1584 C CA . GLY A 1 205 ? 11.062 -13.277 -19.701 1.00 93.00 205 GLY A CA 1
ATOM 1585 C C . GLY A 1 205 ? 9.759 -13.347 -18.897 1.00 93.00 205 GLY A C 1
ATOM 1586 O O . GLY A 1 205 ? 9.008 -14.315 -18.954 1.00 93.00 205 GLY A O 1
ATOM 1587 N N . PHE A 1 206 ? 9.485 -12.298 -18.117 1.00 97.00 206 PHE A N 1
ATOM 1588 C CA . PHE A 1 206 ? 8.357 -12.258 -17.178 1.00 97.00 206 PHE A CA 1
ATOM 1589 C C . PHE A 1 206 ? 7.284 -11.289 -17.639 1.00 97.00 206 PHE A C 1
ATOM 1591 O O . PHE A 1 206 ? 7.580 -10.120 -17.877 1.00 97.00 206 PHE A O 1
ATOM 1598 N N . THR A 1 207 ? 6.028 -11.719 -17.662 1.00 97.44 207 THR A N 1
ATOM 1599 C CA . THR A 1 207 ? 4.905 -10.778 -17.635 1.00 97.44 207 THR A CA 1
ATOM 1600 C C . THR A 1 207 ? 4.578 -10.486 -16.182 1.00 97.44 207 THR A C 1
ATOM 1602 O O . THR A 1 207 ? 4.323 -11.399 -15.400 1.00 97.44 207 THR A O 1
ATOM 1605 N N . VAL A 1 208 ? 4.582 -9.214 -15.806 1.00 98.06 208 VAL A N 1
ATOM 1606 C CA . VAL A 1 208 ? 4.414 -8.774 -14.421 1.00 98.06 208 VAL A CA 1
ATOM 1607 C C . VAL A 1 208 ? 3.320 -7.731 -14.289 1.00 98.06 208 VAL A C 1
ATOM 1609 O O . VAL A 1 208 ? 2.988 -7.026 -15.246 1.00 98.06 208 VAL A O 1
ATOM 1612 N N . LEU A 1 209 ? 2.809 -7.599 -13.070 1.00 98.31 209 LEU A N 1
ATOM 1613 C CA . LEU A 1 209 ? 2.110 -6.402 -12.632 1.00 98.31 209 LEU A CA 1
ATOM 1614 C C . LEU A 1 209 ? 3.121 -5.512 -11.906 1.00 98.31 209 LEU A C 1
ATOM 1616 O O . LEU A 1 209 ? 3.769 -5.959 -10.962 1.00 98.31 209 LEU A O 1
ATOM 1620 N N . ALA A 1 210 ? 3.278 -4.266 -12.339 1.00 98.38 210 ALA A N 1
ATOM 1621 C CA . ALA A 1 210 ? 4.220 -3.318 -11.753 1.00 98.38 210 ALA A CA 1
ATOM 1622 C C . ALA A 1 210 ? 3.567 -1.948 -11.560 1.00 98.38 210 ALA A C 1
ATOM 1624 O O . ALA A 1 210 ? 2.562 -1.633 -12.195 1.00 98.38 210 ALA A O 1
ATOM 1625 N N . GLY A 1 211 ? 4.124 -1.127 -10.676 1.00 98.19 211 GLY A N 1
ATOM 1626 C CA . GLY A 1 211 ? 3.659 0.242 -10.499 1.00 98.19 211 GLY A CA 1
ATOM 1627 C C . GLY A 1 211 ? 4.177 1.166 -11.589 1.00 98.19 211 GLY A C 1
ATOM 1628 O O . GLY A 1 211 ? 5.383 1.298 -11.791 1.00 98.19 211 GLY A O 1
ATOM 1629 N N . LYS A 1 212 ? 3.253 1.829 -12.279 1.00 97.81 212 LYS A N 1
ATOM 1630 C CA . LYS A 1 212 ? 3.543 2.825 -13.304 1.00 97.81 212 LYS A CA 1
ATOM 1631 C C . LYS A 1 212 ? 3.252 4.218 -12.767 1.00 97.81 212 LYS A C 1
ATOM 1633 O O . LYS A 1 212 ? 2.170 4.477 -12.245 1.00 97.81 212 LYS A O 1
ATOM 1638 N N . GLN A 1 213 ? 4.221 5.120 -12.907 1.00 97.62 213 GLN A N 1
ATOM 1639 C CA . GLN A 1 213 ? 4.040 6.530 -12.571 1.00 97.62 213 GLN A CA 1
ATOM 1640 C C . GLN A 1 213 ? 3.024 7.166 -13.534 1.00 97.62 213 GLN A C 1
ATOM 1642 O O . GLN A 1 213 ? 3.239 7.193 -14.746 1.00 97.62 213 GLN A O 1
ATOM 1647 N N . GLY A 1 214 ? 1.930 7.680 -12.975 1.00 95.69 214 GLY A N 1
ATOM 1648 C CA . GLY A 1 214 ? 0.919 8.486 -13.652 1.00 95.69 214 GLY A CA 1
ATOM 1649 C C . GLY A 1 214 ? 1.172 9.987 -13.493 1.00 95.69 214 GLY A C 1
ATOM 1650 O O . GLY A 1 214 ? 2.313 10.443 -13.346 1.00 95.69 214 GLY A O 1
ATOM 1651 N N . ARG A 1 215 ? 0.095 10.782 -13.511 1.00 93.69 215 ARG A N 1
ATOM 1652 C CA . ARG A 1 215 ? 0.188 12.242 -13.390 1.00 93.69 215 ARG A CA 1
ATOM 1653 C C . ARG A 1 215 ? 0.543 12.642 -11.955 1.00 93.69 215 ARG A C 1
ATOM 1655 O O . ARG A 1 215 ? -0.043 12.176 -10.984 1.00 93.69 215 ARG A O 1
ATOM 1662 N N . GLY A 1 216 ? 1.480 13.578 -11.807 1.00 94.38 216 GLY A N 1
ATOM 1663 C CA . GLY A 1 216 ? 1.860 14.095 -10.490 1.00 94.38 216 GLY A CA 1
ATOM 1664 C C . GLY A 1 216 ? 2.484 13.008 -9.612 1.00 94.38 216 GLY A C 1
ATOM 1665 O O . GLY A 1 216 ? 3.559 12.518 -9.940 1.00 94.38 216 GLY A O 1
ATOM 1666 N N . PHE A 1 217 ? 1.823 12.675 -8.501 1.00 94.12 217 PHE A N 1
ATOM 1667 C CA . PHE A 1 217 ? 2.245 11.637 -7.547 1.00 94.12 217 PHE A CA 1
ATOM 1668 C C . PHE A 1 217 ? 1.501 10.314 -7.728 1.00 94.12 217 PHE A C 1
ATOM 1670 O O . PHE A 1 217 ? 1.756 9.373 -6.985 1.00 94.12 217 PHE A O 1
ATOM 1677 N N . GLU A 1 218 ? 0.588 10.241 -8.694 1.00 94.88 218 GLU A N 1
ATOM 1678 C CA . GLU A 1 218 ? -0.183 9.037 -8.959 1.00 94.88 218 GLU A CA 1
ATOM 1679 C C . GLU A 1 218 ? 0.729 7.884 -9.378 1.00 94.88 218 GLU A C 1
ATOM 1681 O O . GLU A 1 218 ? 1.586 8.034 -10.247 1.00 94.88 218 GLU A O 1
ATOM 1686 N N . VAL A 1 219 ? 0.517 6.719 -8.783 1.00 97.38 219 VAL A N 1
ATOM 1687 C CA . VAL A 1 219 ? 1.102 5.453 -9.222 1.00 97.38 219 VAL A CA 1
ATOM 1688 C C . VAL A 1 219 ? -0.053 4.477 -9.333 1.00 97.38 219 VAL A C 1
ATOM 1690 O O . VAL A 1 219 ? -0.875 4.434 -8.426 1.00 97.38 219 VAL A O 1
ATOM 1693 N N . HIS A 1 220 ? -0.137 3.718 -10.416 1.00 95.81 220 HIS A N 1
ATOM 1694 C CA . HIS A 1 220 ? -1.189 2.720 -10.614 1.00 95.81 220 HIS A CA 1
ATOM 1695 C C . HIS A 1 220 ? -0.578 1.391 -11.068 1.00 95.81 220 HIS A C 1
ATOM 1697 O O . HIS A 1 220 ? 0.514 1.384 -11.647 1.00 95.81 220 HIS A O 1
ATOM 1703 N N . PRO A 1 221 ? -1.237 0.254 -10.797 1.00 97.06 221 PRO A N 1
ATOM 1704 C CA . PRO A 1 221 ? -0.787 -1.029 -11.308 1.00 97.06 221 PRO A CA 1
ATOM 1705 C C . PRO A 1 221 ? -0.932 -1.060 -12.835 1.00 97.06 221 PRO A C 1
ATOM 1707 O O . PRO A 1 221 ? -1.947 -0.644 -13.386 1.00 97.06 221 PRO A O 1
ATOM 1710 N N . ALA A 1 222 ? 0.085 -1.555 -13.530 1.00 97.12 222 ALA A N 1
ATOM 1711 C CA . ALA A 1 222 ? 0.066 -1.745 -14.973 1.00 97.12 222 ALA A CA 1
ATOM 1712 C C . ALA A 1 222 ? 0.856 -2.997 -15.360 1.00 97.12 222 ALA A C 1
ATOM 1714 O O . ALA A 1 222 ? 1.839 -3.368 -14.711 1.00 97.12 222 ALA A O 1
ATOM 1715 N N . ARG A 1 223 ? 0.434 -3.648 -16.447 1.00 97.50 223 ARG A N 1
ATOM 1716 C CA . ARG A 1 223 ? 1.140 -4.813 -16.984 1.00 97.50 223 ARG A CA 1
ATOM 1717 C C . ARG A 1 223 ? 2.415 -4.392 -17.710 1.00 97.50 223 ARG A C 1
ATOM 1719 O O . ARG A 1 223 ? 2.423 -3.448 -18.505 1.00 97.50 223 ARG A O 1
ATOM 1726 N N . ALA A 1 224 ? 3.481 -5.141 -17.479 1.00 97.69 224 ALA A N 1
ATOM 1727 C CA . ALA A 1 224 ? 4.756 -4.958 -18.153 1.00 97.69 224 AL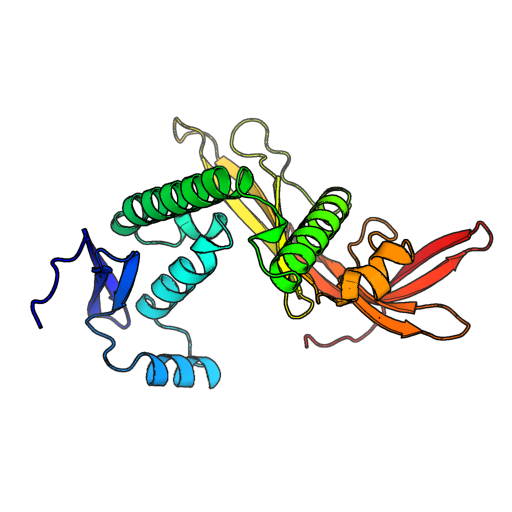A A CA 1
ATOM 1728 C C . ALA A 1 224 ? 5.407 -6.304 -18.467 1.00 97.69 224 ALA A C 1
ATOM 1730 O O . ALA A 1 224 ? 5.098 -7.316 -17.841 1.00 97.69 224 ALA A O 1
ATOM 1731 N N . LYS A 1 225 ? 6.335 -6.298 -19.421 1.00 97.50 225 LYS A N 1
ATOM 1732 C CA . LYS A 1 225 ? 7.249 -7.404 -19.675 1.00 97.50 225 LYS A CA 1
ATOM 1733 C C . LYS A 1 225 ? 8.632 -7.047 -19.144 1.00 97.50 225 LYS A C 1
ATOM 1735 O O . LYS A 1 225 ? 9.166 -5.997 -19.496 1.00 97.50 225 LYS A O 1
ATOM 1740 N N . ILE A 1 226 ? 9.197 -7.908 -18.308 1.00 97.56 226 ILE A N 1
ATOM 1741 C CA . ILE A 1 226 ? 10.590 -7.835 -17.878 1.00 97.56 226 ILE A CA 1
ATOM 1742 C C . ILE A 1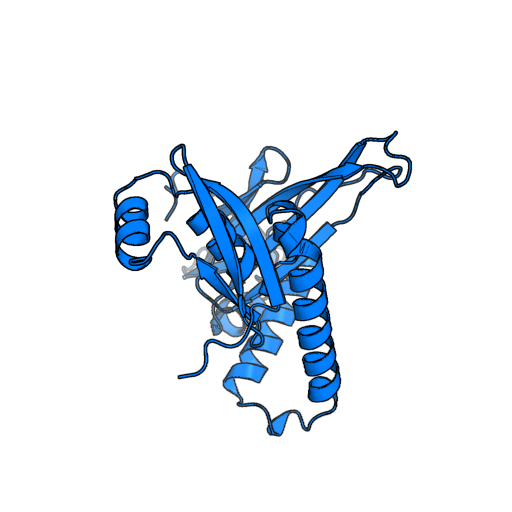 226 ? 11.402 -8.774 -18.758 1.00 97.56 226 ILE A C 1
ATOM 1744 O O . ILE A 1 226 ? 11.107 -9.966 -18.835 1.00 97.56 226 ILE A O 1
ATOM 1748 N N . ILE A 1 227 ? 12.425 -8.231 -19.405 1.00 95.62 227 ILE A N 1
ATOM 1749 C CA . ILE A 1 227 ? 13.322 -8.956 -20.303 1.00 95.62 227 ILE A CA 1
ATOM 1750 C C . ILE A 1 227 ? 14.724 -8.887 -19.707 1.00 95.62 227 ILE A C 1
ATOM 1752 O O . ILE A 1 227 ? 15.146 -7.833 -19.227 1.00 95.62 227 ILE A O 1
ATOM 1756 N N . LYS A 1 228 ? 15.446 -10.007 -19.730 1.00 91.19 228 LYS A N 1
ATOM 1757 C CA . LYS A 1 228 ? 16.852 -10.047 -19.332 1.00 91.19 228 LYS A CA 1
ATOM 1758 C C . LYS A 1 228 ? 17.715 -9.561 -20.498 1.00 91.19 228 LYS A C 1
ATOM 1760 O O . LYS A 1 228 ? 17.650 -10.118 -21.591 1.00 91.19 228 LYS A O 1
ATOM 1765 N N . ALA A 1 229 ? 18.475 -8.497 -20.286 1.00 88.12 229 ALA A N 1
ATOM 1766 C CA . ALA A 1 229 ? 19.428 -7.976 -21.251 1.00 88.12 229 ALA A CA 1
ATOM 1767 C C . ALA A 1 229 ? 20.687 -8.859 -21.320 1.00 88.12 229 ALA A C 1
ATOM 1769 O O . ALA A 1 229 ? 20.925 -9.711 -20.460 1.00 88.12 229 ALA A O 1
ATOM 1770 N N . LYS A 1 230 ? 21.502 -8.660 -22.366 1.00 87.56 230 LYS A N 1
ATOM 1771 C CA . LYS A 1 230 ? 22.734 -9.438 -22.601 1.00 87.56 230 LYS A CA 1
ATOM 1772 C C . LYS A 1 230 ? 23.769 -9.279 -21.480 1.00 87.56 230 LYS A C 1
ATOM 1774 O O . LYS A 1 230 ? 24.532 -10.202 -21.236 1.00 87.56 230 LYS A O 1
ATOM 1779 N N . ASP A 1 231 ? 23.763 -8.139 -20.795 1.00 88.75 231 ASP A N 1
ATOM 1780 C CA . ASP A 1 231 ? 24.612 -7.840 -19.633 1.00 88.75 231 ASP A CA 1
ATOM 1781 C C . ASP A 1 231 ? 24.097 -8.469 -18.322 1.00 88.75 231 ASP A C 1
ATOM 1783 O O . ASP A 1 231 ? 24.677 -8.271 -17.258 1.00 88.75 231 ASP A O 1
ATOM 1787 N N . GLY A 1 232 ? 22.995 -9.224 -18.381 1.00 84.62 232 GLY A N 1
ATOM 1788 C CA . GLY A 1 232 ? 22.359 -9.846 -17.226 1.00 84.62 232 GLY A CA 1
ATOM 1789 C C . GLY A 1 232 ? 21.412 -8.930 -16.449 1.00 84.62 232 GLY A C 1
ATOM 1790 O O . GLY A 1 232 ? 20.744 -9.425 -15.538 1.00 84.62 232 GLY A O 1
ATOM 1791 N N . SER A 1 233 ? 21.301 -7.647 -16.811 1.00 89.81 233 SER A N 1
ATOM 1792 C CA . SER A 1 233 ? 20.358 -6.711 -16.195 1.00 89.81 233 SER A CA 1
ATOM 1793 C C . SER A 1 233 ? 18.917 -6.990 -16.629 1.00 89.81 233 SER A C 1
ATOM 1795 O O . SER A 1 233 ? 18.656 -7.588 -17.673 1.00 89.81 233 SER A O 1
ATOM 1797 N N . TYR A 1 234 ? 17.952 -6.564 -15.817 1.00 94.38 234 TYR A N 1
ATOM 1798 C CA . TYR A 1 234 ? 16.537 -6.638 -16.171 1.00 94.38 234 TYR A CA 1
ATOM 1799 C C . TYR A 1 234 ? 16.048 -5.294 -16.695 1.00 94.38 234 TYR A C 1
ATOM 1801 O O . TYR A 1 234 ? 16.347 -4.252 -16.116 1.00 94.38 234 TYR A O 1
ATOM 1809 N N . ARG A 1 235 ? 15.253 -5.337 -17.766 1.00 96.12 235 ARG A N 1
ATOM 1810 C CA . ARG A 1 235 ? 14.614 -4.165 -18.372 1.00 96.12 235 ARG A CA 1
ATOM 1811 C C . ARG A 1 235 ? 13.109 -4.344 -18.397 1.00 96.12 235 ARG A C 1
ATOM 1813 O O . ARG A 1 235 ? 12.628 -5.423 -18.740 1.00 96.12 235 ARG A O 1
ATOM 1820 N N . LEU A 1 236 ? 12.373 -3.294 -18.059 1.00 96.81 236 LEU A N 1
ATOM 1821 C CA . LEU A 1 236 ? 10.918 -3.290 -17.995 1.00 96.81 236 LEU A CA 1
ATOM 1822 C C . LEU A 1 236 ? 10.331 -2.560 -19.208 1.00 96.81 236 LEU A C 1
ATOM 1824 O O . LEU A 1 236 ? 10.635 -1.401 -19.481 1.00 96.81 236 LEU A O 1
ATOM 1828 N N . ARG A 1 237 ? 9.427 -3.232 -19.924 1.00 96.81 237 ARG A N 1
ATOM 1829 C CA . ARG A 1 237 ? 8.675 -2.675 -21.052 1.00 96.81 237 ARG A CA 1
ATOM 1830 C C . ARG A 1 237 ? 7.179 -2.746 -20.775 1.00 96.81 237 ARG A C 1
ATOM 1832 O O . ARG A 1 237 ? 6.619 -3.831 -20.661 1.00 96.81 237 ARG A O 1
ATOM 1839 N N . TRP A 1 238 ? 6.514 -1.597 -20.719 1.00 96.81 238 TRP A N 1
ATOM 1840 C CA . TRP A 1 238 ? 5.061 -1.533 -20.543 1.00 96.81 238 TRP A CA 1
ATOM 1841 C C . TRP A 1 238 ? 4.323 -2.186 -21.717 1.00 96.81 238 TRP A C 1
ATOM 1843 O O . TRP A 1 238 ? 4.657 -1.943 -22.880 1.00 96.81 238 TRP A O 1
ATOM 1853 N N . LEU A 1 239 ? 3.305 -2.987 -21.411 1.00 95.00 239 LEU A N 1
ATOM 1854 C CA . LEU A 1 239 ? 2.414 -3.554 -22.421 1.00 95.00 239 LEU A CA 1
ATOM 1855 C C . LEU A 1 239 ? 1.319 -2.531 -22.761 1.00 95.00 239 LEU A C 1
ATOM 1857 O O . LEU A 1 239 ? 0.812 -1.835 -21.880 1.00 95.00 239 LEU A O 1
ATOM 1861 N N . LYS A 1 240 ? 0.980 -2.398 -24.049 1.00 86.00 240 LYS A N 1
ATOM 1862 C CA . LYS A 1 240 ? -0.135 -1.549 -24.497 1.00 86.00 240 LYS A CA 1
ATOM 1863 C C . LYS A 1 240 ? -1.455 -2.273 -24.194 1.00 86.00 240 LYS A C 1
ATOM 1865 O O . LYS A 1 240 ? -1.569 -3.445 -24.526 1.00 86.00 240 LYS A O 1
ATOM 1870 N N . GLY A 1 241 ? -2.428 -1.576 -23.601 1.00 67.06 241 GLY A N 1
ATOM 1871 C CA . GLY A 1 241 ? -3.809 -2.068 -23.477 1.00 67.06 241 GLY A CA 1
ATOM 1872 C C . GLY A 1 241 ? -4.119 -2.933 -22.250 1.00 67.06 241 GLY A C 1
ATOM 1873 O O . GLY A 1 241 ? -4.644 -4.027 -22.396 1.00 67.06 241 GLY A O 1
ATOM 1874 N N . GLY A 1 242 ? -3.817 -2.463 -21.039 1.00 48.38 242 GLY A N 1
ATOM 1875 C CA . GLY A 1 242 ? -4.379 -3.054 -19.821 1.00 48.38 242 GLY A CA 1
ATOM 1876 C C . GLY A 1 242 ? -5.438 -2.131 -19.241 1.00 48.38 242 GLY A C 1
ATOM 1877 O O . GLY A 1 242 ? -5.073 -1.160 -18.581 1.00 48.38 242 GLY A O 1
ATOM 1878 N N . GLU A 1 243 ? -6.713 -2.417 -19.508 1.00 40.69 243 GLU A N 1
ATOM 1879 C CA . GLU A 1 243 ? -7.816 -1.933 -18.678 1.00 40.69 243 GLU A CA 1
ATOM 1880 C C . GLU A 1 243 ? -7.534 -2.253 -17.209 1.00 40.69 243 GLU A C 1
ATOM 1882 O O . GLU A 1 243 ? -6.907 -3.265 -16.872 1.00 40.69 243 GLU A O 1
ATOM 1887 N N . GLN A 1 244 ? -7.953 -1.324 -16.356 1.00 40.91 244 GLN A N 1
ATOM 1888 C CA . GLN A 1 244 ? -7.900 -1.437 -14.907 1.00 40.91 244 GLN A CA 1
ATOM 1889 C C . GLN A 1 244 ? -8.641 -2.719 -14.502 1.00 40.91 244 GLN A C 1
ATOM 1891 O O . GLN A 1 244 ? -9.822 -2.859 -14.806 1.00 40.91 244 GLN A O 1
ATOM 1896 N N . ALA A 1 245 ? -7.925 -3.655 -13.878 1.00 38.34 245 ALA A N 1
ATOM 1897 C CA . ALA A 1 245 ? -8.530 -4.759 -13.138 1.00 38.34 245 ALA A CA 1
ATOM 1898 C C . ALA A 1 245 ? -8.798 -4.313 -11.699 1.00 38.34 245 ALA A C 1
ATOM 1900 O O . ALA A 1 245 ? -7.947 -3.556 -11.165 1.00 38.34 245 ALA A O 1
#

Secondary structure (DSSP, 8-state):
---PPPSEEEEEEETTEEEEEEE-TTS-EEETT-S-HHHHHHHHHTTPPPPHHHHHHHHHHHHTT-GGGGGTS-GGGHHHHHHHHHHHHHHHHHHHTS-GGGS-HHHHHHHHHHHHHHHHHTTS-------SSSEEEEEEEEEESS-EEEEEEEEEE-TTS-SEEEEEEEEEEE-TTHHHHTGGGT-SEETTEEEEEEEEEETTEEEEEEEEE-STT-EEEEEEEEEE-TTS-EEEEEPS-----

Organism: NCBI:txid281456